Protein AF-0000000087767136 (afdb_homodimer)

Radius of gyration: 17.85 Å; Cα contacts (8 Å, |Δi|>4): 281; chains: 2; bounding box: 36×53×42 Å

Secondary structure (DSSP, 8-state):
---HHHHHHHHHHHHHHHHHHTT---PPPGGGS-HHHHHHHHHHHHHHHH-TT--HHHHHHHHHHHHHHTT-EE-SS-BTTTTEETT-S-GGGS-HHHHHHHHHHHHHHHHT-/---HHHHHHHHHHHHHHHHHHTT---PPPGGGS-HHHHHHHHHHHHHHHH-TT--HHHHHHHHHHHHHHTT-EE-SS-BTTTTEETT-S-GGGS-HHHHHHHHHHHHHHHHT-

InterPro domains:
  IPR003032 Ryanodine receptor Ryr [PF02026] (53-100)

pLDDT: mean 97.36, std 2.07, range [81.12, 98.88]

Solvent-accessible surface area (backbone atoms only — not comparable to full-atom values): 12571 Å² total; per-residue (Å²): 131,72,50,66,65,54,50,25,42,34,44,47,42,35,48,33,52,55,34,39,76,73,70,42,76,81,60,57,57,62,94,68,40,55,67,68,57,52,49,51,40,36,50,50,44,52,51,36,71,74,40,72,80,63,45,41,58,58,51,47,50,52,50,41,51,51,40,42,75,74,61,35,38,64,30,93,51,73,33,82,89,78,27,24,26,58,72,56,58,58,66,89,72,47,56,68,76,56,49,48,51,41,40,42,43,51,45,43,50,56,55,63,103,132,73,51,66,66,56,50,23,40,34,45,46,44,35,48,34,51,55,35,38,76,73,70,42,76,81,60,58,58,64,94,68,40,53,65,69,58,52,50,52,39,35,50,49,46,53,51,36,71,75,40,72,80,62,46,39,58,55,52,47,50,50,51,40,51,51,39,41,74,74,60,36,40,65,30,96,51,73,34,83,88,78,27,25,27,60,73,55,59,58,67,90,74,47,56,69,77,57,50,48,49,42,41,42,42,50,45,44,51,55,55,63,103

Foldseek 3Di:
DDDLLRLLQVLLVVVCVLCVVVPDNPRDHPVPGDPVSSVLSSVLLVVCVVPLPDALQNSLVVSLVVLVVVPADDDPDDDPVNRHHPSSDHPVPDDVSVSVSSRVSSVSSSVVD/DDDLLRLLQVLLVVVCVLCVVVPDNPRDHPVPGDPVSSVLSSVLLVVCVVPLPDALQNSLVVSLVVLVVVPADDDPDDDPVNRHHPSNDHPVPDDVSVSVSSRVSSVSSSVVD

Structure (mmCIF, N/CA/C/O backbone):
data_AF-0000000087767136-model_v1
#
loop_
_entity.id
_entity.type
_entity.pdbx_description
1 polymer 'Ryanodine receptor Ryr domain-containing protein'
#
loop_
_atom_site.group_PDB
_atom_site.id
_atom_site.type_symbol
_atom_site.label_atom_id
_atom_site.label_alt_id
_atom_site.label_comp_id
_atom_site.label_asym_id
_atom_site.label_entity_id
_atom_site.label_seq_id
_atom_site.pdbx_PDB_ins_code
_atom_site.Cartn_x
_atom_site.Cartn_y
_atom_site.Cartn_z
_atom_site.occupancy
_atom_site.B_iso_or_equiv
_atom_site.auth_seq_id
_atom_site.auth_comp_id
_atom_site.auth_asym_id
_atom_site.auth_atom_id
_atom_site.pdbx_PDB_model_num
ATOM 1 N N . MET A 1 1 ? 20.109 1.466 2.537 1 81.12 1 MET A N 1
ATOM 2 C CA . MET A 1 1 ? 18.891 1.615 3.346 1 81.12 1 MET A CA 1
ATOM 3 C C . MET A 1 1 ? 18.25 2.975 3.107 1 81.12 1 MET A C 1
ATOM 5 O O . MET A 1 1 ? 18.938 3.984 2.979 1 81.12 1 MET A O 1
ATOM 9 N N . LEU A 1 2 ? 16.938 3.021 2.912 1 94.94 2 LEU A N 1
ATOM 10 C CA . LEU A 1 2 ? 16.25 4.285 2.672 1 94.94 2 LEU A CA 1
ATOM 11 C C . LEU A 1 2 ? 16.219 5.133 3.941 1 94.94 2 LEU A C 1
ATOM 13 O O . LEU A 1 2 ? 16.188 4.594 5.051 1 94.94 2 LEU A O 1
ATOM 17 N N . THR A 1 3 ? 16.312 6.426 3.775 1 96.81 3 THR A N 1
ATOM 18 C CA . THR A 1 3 ? 16.156 7.328 4.91 1 96.81 3 THR A CA 1
ATOM 19 C C . THR A 1 3 ? 14.695 7.336 5.387 1 96.81 3 THR A C 1
ATOM 21 O O . THR A 1 3 ? 13.805 6.871 4.676 1 96.81 3 THR A O 1
ATOM 24 N N . VAL A 1 4 ? 14.508 7.852 6.59 1 98.31 4 VAL A N 1
ATOM 25 C CA . VAL A 1 4 ? 13.164 8 7.141 1 98.31 4 VAL A CA 1
ATOM 26 C C . VAL A 1 4 ? 12.305 8.82 6.184 1 98.31 4 VAL A C 1
ATOM 28 O O . VAL A 1 4 ? 11.141 8.484 5.945 1 98.31 4 VAL A O 1
ATOM 31 N N . GLU A 1 5 ? 12.859 9.867 5.641 1 98.12 5 GLU A N 1
ATOM 32 C CA . GLU A 1 5 ? 12.125 10.742 4.73 1 98.12 5 GLU A CA 1
ATOM 33 C C . GLU A 1 5 ? 11.75 10.008 3.443 1 98.12 5 GLU A C 1
ATOM 35 O O . GLU A 1 5 ? 10.672 10.227 2.891 1 98.12 5 GLU A O 1
ATOM 40 N N . GLN A 1 6 ? 12.648 9.227 2.924 1 98.06 6 GLN A N 1
ATOM 41 C CA . GLN A 1 6 ? 12.367 8.461 1.714 1 98.06 6 GLN A CA 1
ATOM 42 C C . GLN A 1 6 ? 11.258 7.441 1.956 1 98.06 6 GLN A C 1
ATOM 44 O O . GLN A 1 6 ? 10.391 7.242 1.101 1 98.06 6 GLN A O 1
ATOM 49 N N . ILE A 1 7 ? 11.281 6.781 3.104 1 98.69 7 ILE A N 1
ATOM 50 C CA . ILE A 1 7 ? 10.242 5.824 3.463 1 98.69 7 ILE A CA 1
ATOM 51 C C . ILE A 1 7 ? 8.906 6.547 3.621 1 98.69 7 ILE A C 1
ATOM 53 O O . ILE A 1 7 ? 7.871 6.066 3.154 1 98.69 7 ILE A O 1
ATOM 57 N N . ALA A 1 8 ? 8.969 7.734 4.246 1 98.81 8 ALA A N 1
ATOM 58 C CA . ALA A 1 8 ? 7.766 8.547 4.41 1 98.81 8 ALA A CA 1
ATOM 59 C C . ALA A 1 8 ? 7.156 8.906 3.059 1 98.81 8 ALA A C 1
ATOM 61 O O . ALA A 1 8 ? 5.938 8.891 2.895 1 98.81 8 ALA A O 1
ATOM 62 N N . ALA A 1 9 ? 8.023 9.227 2.117 1 98.62 9 ALA A N 1
ATOM 63 C CA . ALA A 1 9 ? 7.551 9.562 0.775 1 98.62 9 ALA A CA 1
ATOM 64 C C . ALA A 1 9 ? 6.848 8.383 0.125 1 98.62 9 ALA A C 1
ATOM 66 O O . ALA A 1 9 ? 5.816 8.547 -0.534 1 98.62 9 ALA A O 1
ATOM 67 N N . VAL A 1 10 ? 7.363 7.188 0.288 1 98.62 10 VAL A N 1
ATOM 68 C CA . VAL A 1 10 ? 6.754 5.98 -0.261 1 98.62 10 VAL A CA 1
ATOM 69 C C . VAL A 1 10 ? 5.375 5.77 0.361 1 98.62 10 VAL A C 1
ATOM 71 O O . VAL A 1 10 ? 4.398 5.52 -0.349 1 98.62 10 VAL A O 1
ATOM 74 N N . CYS A 1 11 ? 5.293 5.867 1.677 1 98.81 11 CYS A N 1
ATOM 75 C CA . CYS A 1 11 ? 4.031 5.695 2.385 1 98.81 11 CYS A CA 1
ATOM 76 C C . CYS A 1 11 ? 3.01 6.734 1.939 1 98.81 11 CYS A C 1
ATOM 78 O O . CYS A 1 11 ? 1.838 6.41 1.733 1 98.81 11 CYS A O 1
ATOM 80 N N . HIS A 1 12 ? 3.467 7.969 1.808 1 98.81 12 HIS A N 1
ATOM 81 C CA . HIS A 1 12 ? 2.586 9.047 1.383 1 98.81 12 HIS A CA 1
ATOM 82 C C . HIS A 1 12 ? 2.031 8.789 -0.014 1 98.81 12 HIS A C 1
ATOM 84 O O . HIS A 1 12 ? 0.833 8.961 -0.252 1 98.81 12 HIS A O 1
ATOM 90 N N . GLU A 1 13 ? 2.867 8.406 -0.904 1 98.69 13 GLU A N 1
ATOM 91 C CA . GLU A 1 13 ? 2.422 8.164 -2.273 1 98.69 13 GLU A CA 1
ATOM 92 C C . GLU A 1 13 ? 1.462 6.977 -2.338 1 98.69 13 GLU A C 1
ATOM 94 O O . GLU A 1 13 ? 0.493 6.996 -3.102 1 98.69 13 GLU A O 1
ATOM 99 N N . MET A 1 14 ? 1.819 5.922 -1.626 1 98.62 14 MET A N 1
ATOM 100 C CA . MET A 1 14 ? 0.877 4.812 -1.536 1 98.62 14 MET A CA 1
ATOM 101 C C . MET A 1 14 ? -0.5 5.297 -1.101 1 98.62 14 MET A C 1
ATOM 103 O O . MET A 1 14 ? -1.511 4.941 -1.709 1 98.62 14 MET A O 1
ATOM 107 N N . ASN A 1 15 ? -0.524 6.113 -0.01 1 98.38 15 ASN A N 1
ATOM 108 C CA . ASN A 1 15 ? -1.778 6.68 0.476 1 98.38 15 ASN A CA 1
ATOM 109 C C . ASN A 1 15 ? -2.463 7.523 -0.595 1 98.38 15 ASN A C 1
ATOM 111 O O . ASN A 1 15 ? -3.678 7.434 -0.779 1 98.38 15 ASN A O 1
ATOM 115 N N . ARG A 1 16 ? -1.747 8.352 -1.239 1 98 16 ARG A N 1
ATOM 116 C CA . ARG A 1 16 ? -2.279 9.219 -2.283 1 98 16 ARG A CA 1
ATOM 117 C C . ARG A 1 16 ? -2.939 8.406 -3.391 1 98 16 ARG A C 1
ATOM 119 O O . ARG A 1 16 ? -4.047 8.719 -3.826 1 98 16 ARG A O 1
ATOM 126 N N . HIS A 1 17 ? -2.32 7.371 -3.838 1 98.06 17 HIS A N 1
ATOM 127 C CA . HIS A 1 17 ? -2.842 6.555 -4.926 1 98.06 17 HIS A CA 1
ATOM 128 C C . HIS A 1 17 ? -4.051 5.742 -4.477 1 98.06 17 HIS A C 1
ATOM 130 O O . HIS A 1 17 ? -4.988 5.535 -5.25 1 98.06 17 HIS A O 1
ATOM 136 N N . TYR A 1 18 ? -3.982 5.25 -3.244 1 98.25 18 TYR A N 1
ATOM 137 C CA . TYR A 1 18 ? -5.141 4.582 -2.67 1 98.25 18 TYR A CA 1
ATOM 138 C C . TYR A 1 18 ? -6.363 5.492 -2.691 1 98.25 18 TYR A C 1
ATOM 140 O O . TYR A 1 18 ? -7.438 5.09 -3.152 1 98.25 18 TYR A O 1
ATOM 148 N N . CYS A 1 19 ? -6.152 6.746 -2.273 1 96.94 19 CYS A N 1
ATOM 149 C CA . CYS A 1 19 ? -7.242 7.711 -2.221 1 96.94 19 CYS A CA 1
ATOM 150 C C . CYS A 1 19 ? -7.695 8.102 -3.623 1 96.94 19 CYS A C 1
ATOM 152 O O . CYS A 1 19 ? -8.891 8.25 -3.873 1 96.94 19 CYS A O 1
ATOM 154 N N . LEU A 1 20 ? -6.734 8.266 -4.488 1 95.88 20 LEU A N 1
ATOM 155 C CA . LEU A 1 20 ? -7.062 8.609 -5.867 1 95.88 20 LEU A CA 1
ATOM 156 C C . LEU A 1 20 ? -7.996 7.562 -6.477 1 95.88 20 LEU A C 1
ATOM 158 O O . LEU A 1 20 ? -8.984 7.91 -7.121 1 95.88 20 LEU A O 1
ATOM 162 N N . LEU A 1 21 ? -7.672 6.262 -6.242 1 94.75 21 LEU A N 1
ATOM 163 C CA . LEU A 1 21 ? -8.492 5.184 -6.789 1 94.75 21 LEU A CA 1
ATOM 164 C C . LEU A 1 21 ? -9.898 5.223 -6.203 1 94.75 21 LEU A C 1
ATOM 166 O O . LEU A 1 21 ? -10.867 4.867 -6.879 1 94.75 21 LEU A O 1
ATOM 170 N N . LEU A 1 22 ? -10.016 5.695 -4.992 1 94.25 22 LEU A N 1
ATOM 171 C CA . LEU A 1 22 ? -11.312 5.758 -4.332 1 94.25 22 LEU A CA 1
ATOM 172 C C . LEU A 1 22 ? -12.031 7.062 -4.656 1 94.25 22 LEU A C 1
ATOM 174 O O . LEU A 1 22 ? -13.086 7.355 -4.09 1 94.25 22 LEU A O 1
ATOM 178 N N . GLY A 1 23 ? -11.453 7.895 -5.508 1 94.19 23 GLY A N 1
ATOM 179 C CA . GLY A 1 23 ? -12.125 9.078 -6.008 1 94.19 23 GLY A CA 1
ATOM 180 C C . GLY A 1 23 ? -11.711 10.352 -5.297 1 94.19 23 GLY A C 1
ATOM 181 O O . GLY A 1 23 ? -12.281 11.422 -5.527 1 94.19 23 GLY A O 1
ATOM 182 N N . ASP A 1 24 ? -10.797 10.312 -4.363 1 94.88 24 ASP A N 1
ATOM 183 C CA . ASP A 1 24 ? -10.258 11.469 -3.654 1 94.88 24 ASP A CA 1
ATOM 184 C C . ASP A 1 24 ? -8.945 11.93 -4.285 1 94.88 24 ASP A C 1
ATOM 186 O O . ASP A 1 24 ? -7.887 11.344 -4.043 1 94.88 24 ASP A O 1
ATOM 190 N N . ASP A 1 25 ? -8.977 12.977 -4.992 1 95.5 25 ASP A N 1
ATOM 191 C CA . ASP A 1 25 ? -7.789 13.453 -5.688 1 95.5 25 ASP A CA 1
ATOM 192 C C . ASP A 1 25 ? -7.191 14.672 -4.992 1 95.5 25 ASP A C 1
ATOM 194 O O . ASP A 1 25 ? -6.484 15.469 -5.617 1 95.5 25 ASP A O 1
ATOM 198 N N . SER A 1 26 ? -7.535 14.867 -3.729 1 93.88 26 SER A N 1
ATOM 199 C CA . SER A 1 26 ? -7.145 16.078 -3.008 1 93.88 26 SER A CA 1
ATOM 200 C C . SER A 1 26 ? -5.738 15.938 -2.428 1 93.88 26 SER A C 1
ATOM 202 O O . SER A 1 26 ? -5.137 16.938 -2.016 1 93.88 26 SER A O 1
ATOM 204 N N . ILE A 1 27 ? -5.246 14.711 -2.32 1 95.69 27 ILE A N 1
ATOM 205 C CA . ILE A 1 27 ? -3.926 14.492 -1.736 1 95.69 27 ILE A CA 1
ATOM 206 C C . ILE A 1 27 ? -2.848 14.789 -2.775 1 95.69 27 ILE A C 1
ATOM 208 O O . ILE A 1 27 ? -2.764 14.109 -3.803 1 95.69 27 ILE A O 1
ATOM 212 N N . LYS A 1 28 ? -2.006 15.727 -2.488 1 97.5 28 LYS A N 1
ATOM 213 C CA . LYS A 1 28 ? -0.947 16.125 -3.408 1 97.5 28 LYS A CA 1
ATOM 214 C C . LYS A 1 28 ? 0.248 15.188 -3.318 1 97.5 28 LYS A C 1
ATOM 216 O O . LYS A 1 28 ? 0.448 14.531 -2.297 1 97.5 28 LYS A O 1
ATOM 221 N N . PRO A 1 29 ? 1.049 15.117 -4.359 1 98.25 29 PRO A N 1
ATOM 222 C CA . PRO A 1 29 ? 2.291 14.352 -4.266 1 98.25 29 PRO A CA 1
ATOM 223 C C . PRO A 1 29 ? 3.188 14.82 -3.121 1 98.25 29 PRO A C 1
ATOM 225 O O . PRO A 1 29 ? 3.084 15.961 -2.678 1 98.25 29 PRO A O 1
ATOM 228 N N . TRP A 1 30 ? 4.043 13.977 -2.643 1 98.38 30 TRP A N 1
ATOM 229 C CA . TRP A 1 30 ? 4.906 14.203 -1.488 1 98.38 30 TRP A CA 1
ATOM 230 C C . TRP A 1 30 ? 5.648 15.531 -1.616 1 98.38 30 TRP A C 1
ATOM 232 O O . TRP A 1 30 ? 5.691 16.312 -0.667 1 98.38 30 TRP A O 1
ATOM 242 N N . LYS A 1 31 ? 6.141 15.789 -2.785 1 97.75 31 LYS A N 1
ATOM 243 C CA . LYS A 1 31 ? 6.957 16.969 -3.018 1 97.75 31 LYS A CA 1
ATOM 244 C C . LYS A 1 31 ? 6.137 18.25 -2.852 1 97.75 31 LYS A C 1
ATOM 246 O O . LYS A 1 31 ? 6.695 19.328 -2.625 1 97.75 31 LYS A O 1
ATOM 251 N N . GLU A 1 32 ? 4.832 18.141 -2.945 1 98.25 32 GLU A N 1
ATOM 252 C CA . GLU A 1 32 ? 3.938 19.297 -2.867 1 98.25 32 GLU A CA 1
ATOM 253 C C . GLU A 1 32 ? 3.062 19.219 -1.619 1 98.25 32 GLU A C 1
ATOM 255 O O . GLU A 1 32 ? 2.18 20.062 -1.43 1 98.25 32 GLU A O 1
ATOM 260 N N . ALA A 1 33 ? 3.23 18.203 -0.842 1 97.44 33 ALA A N 1
ATOM 261 C CA . ALA A 1 33 ? 2.41 18.031 0.354 1 97.44 33 ALA A CA 1
ATOM 262 C C . ALA A 1 33 ? 2.689 19.125 1.38 1 97.44 33 ALA A C 1
ATOM 264 O O . ALA A 1 33 ? 3.807 19.641 1.46 1 97.44 33 ALA A O 1
ATOM 265 N N . GLU A 1 34 ? 1.704 19.438 2.131 1 95.62 34 GLU A N 1
ATOM 266 C CA . GLU A 1 34 ? 1.878 20.406 3.211 1 95.62 34 GLU A CA 1
ATOM 267 C C . GLU A 1 34 ? 2.924 19.922 4.215 1 95.62 34 GLU A C 1
ATOM 269 O O . GLU A 1 34 ? 3.01 18.734 4.508 1 95.62 34 GLU A O 1
ATOM 274 N N . GLU A 1 35 ? 3.648 20.828 4.75 1 96.25 35 GLU A N 1
ATOM 275 C CA . GLU A 1 35 ? 4.715 20.516 5.699 1 96.25 35 GLU A CA 1
ATOM 276 C C . GLU A 1 35 ? 4.188 19.688 6.871 1 96.25 35 GLU A C 1
ATOM 278 O O . GLU A 1 35 ? 4.832 18.734 7.297 1 96.25 35 GLU A O 1
ATOM 283 N N . GLN A 1 36 ? 3.08 20.062 7.379 1 94.75 36 GLN A N 1
ATOM 284 C CA . GLN A 1 36 ? 2.512 19.359 8.523 1 94.75 36 GLN A CA 1
ATOM 285 C C . GLN A 1 36 ? 2.186 17.906 8.164 1 94.75 36 GLN A C 1
ATOM 287 O O . GLN A 1 36 ? 2.312 17.016 9 1 94.75 36 GLN A O 1
ATOM 292 N N . GLN A 1 37 ? 1.696 17.75 7.004 1 95.31 37 GLN A N 1
ATOM 293 C CA . GLN A 1 37 ? 1.415 16.406 6.535 1 95.31 37 GLN A CA 1
ATOM 294 C C . GLN A 1 37 ? 2.697 15.586 6.406 1 95.31 37 GLN A C 1
ATOM 296 O O . GLN A 1 37 ? 2.736 14.414 6.793 1 95.31 37 GLN A O 1
ATOM 301 N N . ARG A 1 38 ? 3.734 16.172 5.871 1 98 38 ARG A N 1
ATOM 302 C CA . ARG A 1 38 ? 5.027 15.508 5.738 1 98 38 ARG A CA 1
ATOM 303 C C . ARG A 1 38 ? 5.598 15.148 7.105 1 98 38 ARG A C 1
ATOM 305 O O . ARG A 1 38 ? 6.078 14.031 7.309 1 98 38 ARG A O 1
ATOM 312 N N . GLN A 1 39 ? 5.527 16.047 7.973 1 97.69 39 GLN A N 1
ATOM 313 C CA . GLN A 1 39 ? 6.039 15.812 9.32 1 97.69 39 GLN A CA 1
ATOM 314 C C . GLN A 1 39 ? 5.258 14.695 10.008 1 97.69 39 GLN A C 1
ATOM 316 O O . GLN A 1 39 ? 5.844 13.867 10.703 1 97.69 39 GLN A O 1
ATOM 321 N N . SER A 1 40 ? 3.959 14.688 9.859 1 97.25 40 SER A N 1
ATOM 322 C CA . SER A 1 40 ? 3.121 13.641 10.422 1 97.25 40 SER A CA 1
ATOM 323 C C . SER A 1 40 ? 3.523 12.266 9.891 1 97.25 40 SER A C 1
ATOM 325 O O . SER A 1 40 ? 3.605 11.297 10.648 1 97.25 40 SER A O 1
ATOM 327 N N . CYS A 1 41 ? 3.74 12.219 8.617 1 98.38 41 CYS A N 1
ATOM 328 C CA . CYS A 1 41 ? 4.164 10.969 7.984 1 98.38 41 CYS A CA 1
ATOM 329 C C . CYS A 1 41 ? 5.52 10.523 8.516 1 98.38 41 CYS A C 1
ATOM 331 O O . CYS A 1 41 ? 5.707 9.344 8.836 1 98.38 41 CYS A O 1
ATOM 333 N N . ILE A 1 42 ? 6.434 11.422 8.633 1 98.81 42 ILE A N 1
ATOM 334 C CA . ILE A 1 42 ? 7.773 11.141 9.133 1 98.81 42 ILE A CA 1
ATOM 335 C C . ILE A 1 42 ? 7.691 10.609 10.562 1 98.81 42 ILE A C 1
ATOM 337 O O . ILE A 1 42 ? 8.344 9.617 10.898 1 98.81 42 ILE A O 1
ATOM 341 N N . LEU A 1 43 ? 6.891 11.227 11.336 1 98.5 43 LEU A N 1
ATOM 342 C CA . LEU A 1 43 ? 6.707 10.781 12.711 1 98.5 43 LEU A CA 1
ATOM 343 C C . LEU A 1 43 ? 6.133 9.367 12.75 1 98.5 43 LEU A C 1
ATOM 345 O O . LEU A 1 43 ? 6.531 8.555 13.586 1 98.5 43 LEU A O 1
ATOM 349 N N . GLY A 1 44 ? 5.18 9.117 11.914 1 98.62 44 GLY A N 1
ATOM 350 C CA . GLY A 1 44 ? 4.645 7.77 11.82 1 98.62 44 GLY A CA 1
ATOM 351 C C . GLY A 1 44 ? 5.695 6.73 11.484 1 98.62 44 GLY A C 1
ATOM 352 O O . GLY A 1 44 ? 5.727 5.656 12.086 1 98.62 44 GLY A O 1
ATOM 353 N N . VAL A 1 45 ? 6.52 7.02 10.531 1 98.88 45 VAL A N 1
ATOM 354 C CA . VAL A 1 45 ? 7.582 6.109 10.117 1 98.88 45 VAL A CA 1
ATOM 355 C C . VAL A 1 45 ? 8.531 5.852 11.297 1 98.88 45 VAL A C 1
ATOM 357 O O . VAL A 1 45 ? 8.859 4.703 11.594 1 98.88 45 VAL A O 1
ATOM 360 N N . LYS A 1 46 ? 8.914 6.914 11.961 1 98.81 46 LYS A N 1
ATOM 361 C CA . LYS A 1 46 ? 9.797 6.773 13.117 1 98.81 46 LYS A CA 1
ATOM 362 C C . LYS A 1 46 ? 9.156 5.906 14.195 1 98.81 46 LYS A C 1
ATOM 364 O O . LYS A 1 46 ? 9.836 5.109 14.844 1 98.81 46 LYS A O 1
ATOM 369 N N . SER A 1 47 ? 7.914 6.109 14.398 1 98.69 47 SER A N 1
ATOM 370 C CA . SER A 1 47 ? 7.184 5.344 15.406 1 98.69 47 SER A CA 1
ATOM 371 C C . SER A 1 47 ? 7.223 3.85 15.094 1 98.69 47 SER A C 1
ATOM 373 O O . SER A 1 47 ? 7.496 3.037 15.977 1 98.69 47 SER A O 1
ATOM 375 N N . VAL A 1 48 ? 6.926 3.457 13.867 1 98.81 48 VAL A N 1
ATOM 376 C CA . VAL A 1 48 ? 6.949 2.055 13.469 1 98.81 48 VAL A CA 1
ATOM 377 C C . VAL A 1 48 ? 8.367 1.508 13.578 1 98.81 48 VAL A C 1
ATOM 379 O O . VAL A 1 48 ? 8.57 0.387 14.055 1 98.81 48 VAL A O 1
ATOM 382 N N . MET A 1 49 ? 9.344 2.242 13.156 1 98.5 49 MET A N 1
ATOM 383 C CA . MET A 1 49 ? 10.734 1.798 13.203 1 98.5 49 MET A CA 1
ATOM 384 C C . MET A 1 49 ? 11.172 1.537 14.641 1 98.5 49 MET A C 1
ATOM 386 O O . MET A 1 49 ? 11.984 0.642 14.898 1 98.5 49 MET A O 1
ATOM 390 N N . ALA A 1 50 ? 10.664 2.336 15.531 1 98.44 50 ALA A N 1
ATOM 391 C CA . ALA A 1 50 ? 11 2.164 16.938 1 98.44 50 ALA A CA 1
ATOM 392 C C . ALA A 1 50 ? 10.3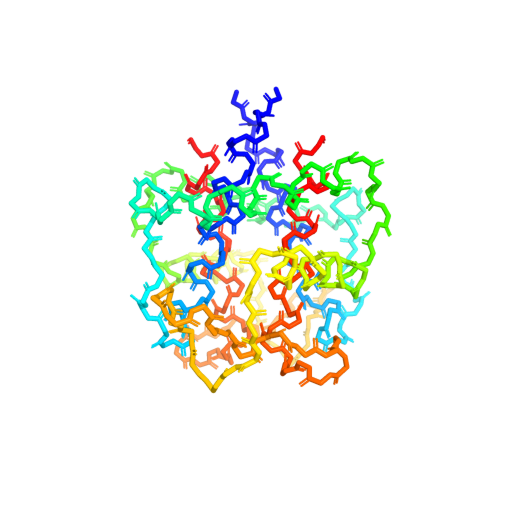59 0.898 17.516 1 98.44 50 ALA A C 1
ATOM 394 O O . ALA A 1 50 ? 10.906 0.281 18.422 1 98.44 50 ALA A O 1
ATOM 395 N N . ASP A 1 51 ? 9.219 0.494 17.016 1 98.5 51 ASP A N 1
ATOM 396 C CA . ASP A 1 51 ? 8.492 -0.716 17.391 1 98.5 51 ASP A CA 1
ATOM 397 C C . ASP A 1 51 ? 7.758 -1.319 16.203 1 98.5 51 ASP A C 1
ATOM 399 O O . ASP A 1 51 ? 6.562 -1.081 16.016 1 98.5 51 ASP A O 1
ATOM 403 N N . PRO A 1 52 ? 8.344 -2.24 15.539 1 98.06 52 PRO A N 1
ATOM 404 C CA . PRO A 1 52 ? 7.797 -2.781 14.289 1 98.06 52 PRO A CA 1
ATOM 405 C C . PRO A 1 52 ? 6.582 -3.678 14.523 1 98.06 52 PRO A C 1
ATOM 407 O O . PRO A 1 52 ? 5.898 -4.055 13.57 1 98.06 52 PRO A O 1
ATOM 410 N N . ASP A 1 53 ? 6.285 -3.988 15.742 1 97.62 53 ASP A N 1
ATOM 411 C CA . ASP A 1 53 ? 5.156 -4.863 16.047 1 97.62 53 ASP A CA 1
ATOM 412 C C . ASP A 1 53 ? 3.887 -4.055 16.297 1 97.62 53 ASP A C 1
ATOM 414 O O . ASP A 1 53 ? 2.832 -4.621 16.594 1 97.62 53 ASP A O 1
ATOM 418 N N . LYS A 1 54 ? 3.912 -2.748 16.188 1 98.06 54 LYS A N 1
ATOM 419 C CA . LYS A 1 54 ? 2.729 -1.917 16.391 1 98.06 54 LYS A CA 1
ATOM 420 C C . LYS A 1 54 ? 1.613 -2.309 15.422 1 98.06 54 LYS A C 1
ATOM 422 O O . LYS A 1 54 ? 1.863 -2.543 14.242 1 98.06 54 LYS A O 1
ATOM 427 N N . THR A 1 55 ? 0.454 -2.389 15.953 1 97.75 55 THR A N 1
ATOM 428 C CA . THR A 1 55 ? -0.729 -2.668 15.141 1 97.75 55 THR A CA 1
ATOM 429 C C . THR A 1 55 ? -1.245 -1.394 14.477 1 97.75 55 THR A C 1
ATOM 431 O O . THR A 1 55 ? -0.879 -0.287 14.883 1 97.75 55 THR A O 1
ATOM 434 N N . ALA A 1 56 ? -2.07 -1.561 13.531 1 97.88 56 ALA A N 1
ATOM 435 C CA . ALA A 1 56 ? -2.738 -0.428 12.891 1 97.88 56 ALA A CA 1
ATOM 436 C C . ALA A 1 56 ? -3.5 0.406 13.922 1 97.88 56 ALA A C 1
ATOM 438 O O . ALA A 1 56 ? -3.516 1.636 13.844 1 97.88 56 ALA A O 1
ATOM 439 N N . GLU A 1 57 ? -4.129 -0.288 14.828 1 98.31 57 GLU A N 1
ATOM 440 C CA . GLU A 1 57 ? -4.871 0.387 15.891 1 98.31 57 GLU A CA 1
ATOM 441 C C . GLU A 1 57 ? -3.953 1.258 16.734 1 98.31 57 GLU A C 1
ATOM 443 O O . GLU A 1 57 ? -4.289 2.4 17.062 1 98.31 57 GLU A O 1
ATOM 448 N N . GLN A 1 58 ? -2.818 0.752 17.109 1 98.56 58 GLN A N 1
ATOM 449 C CA . GLN A 1 58 ? -1.85 1.5 17.906 1 98.56 58 GLN A CA 1
ATOM 450 C C . GLN A 1 58 ? -1.293 2.686 17.125 1 98.56 5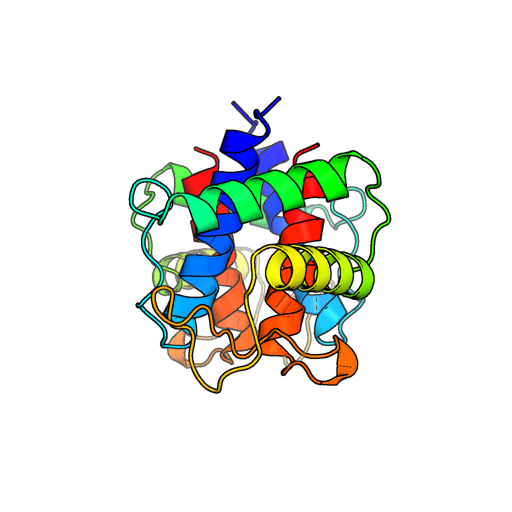8 GLN A C 1
ATOM 452 O O . GLN A 1 58 ? -1.126 3.775 17.672 1 98.56 58 GLN A O 1
ATOM 457 N N . LEU A 1 59 ? -1.024 2.48 15.844 1 98.56 59 LEU A N 1
ATOM 458 C CA . LEU A 1 59 ? -0.542 3.555 14.984 1 98.56 59 LEU A CA 1
ATOM 459 C C . LEU A 1 59 ? -1.574 4.672 14.883 1 98.56 59 LEU A C 1
ATOM 461 O O . LEU A 1 59 ? -1.23 5.852 14.977 1 98.56 59 LEU A O 1
ATOM 465 N N . HIS A 1 60 ? -2.848 4.27 14.68 1 98.69 60 HIS A N 1
ATOM 466 C CA . HIS A 1 60 ? -3.912 5.266 14.602 1 98.69 60 HIS A CA 1
ATOM 467 C C . HIS A 1 60 ? -4.02 6.062 15.898 1 98.69 60 HIS A C 1
ATOM 469 O O . HIS A 1 60 ? -4.191 7.285 15.867 1 98.69 60 HIS A O 1
ATOM 475 N N . HIS A 1 61 ? -3.934 5.363 16.953 1 98.44 61 HIS A N 1
ATOM 476 C CA . HIS A 1 61 ? -4.027 6.02 18.25 1 98.44 61 HIS A CA 1
ATOM 477 C C . HIS A 1 61 ? -2.916 7.047 18.438 1 98.44 61 HIS A C 1
ATOM 479 O O . HIS A 1 61 ? -3.162 8.156 18.922 1 98.44 61 HIS A O 1
ATOM 485 N N . GLU A 1 62 ? -1.731 6.703 18.125 1 98.38 62 GLU A N 1
ATOM 486 C CA . GLU A 1 62 ? -0.603 7.621 18.234 1 98.38 62 GLU A CA 1
ATOM 487 C C . GLU A 1 62 ? -0.777 8.828 17.312 1 98.38 62 GLU A C 1
ATOM 489 O O . GLU A 1 62 ? -0.507 9.961 17.703 1 98.38 62 GLU A O 1
ATOM 494 N N . TRP A 1 63 ? -1.173 8.523 16.094 1 98.5 63 TRP A N 1
ATOM 495 C CA . TRP A 1 63 ? -1.419 9.594 15.141 1 98.5 63 TRP A CA 1
ATOM 496 C C . TRP A 1 63 ? -2.49 10.547 15.648 1 98.5 63 TRP A C 1
ATOM 498 O O . TRP A 1 63 ? -2.316 11.766 15.609 1 98.5 63 TRP A O 1
ATOM 508 N N . LYS A 1 64 ? -3.609 9.961 16.125 1 98.5 64 LYS A N 1
ATOM 509 C CA . LYS A 1 64 ? -4.711 10.75 16.672 1 98.5 64 LYS A CA 1
ATOM 510 C C . LYS A 1 64 ? -4.25 11.617 17.828 1 98.5 64 LYS A C 1
ATOM 512 O O . LYS A 1 64 ? -4.574 12.805 17.906 1 98.5 64 LYS A O 1
ATOM 517 N N . SER A 1 65 ? -3.535 11.023 18.719 1 98.12 65 SER A N 1
ATOM 518 C CA . SER A 1 65 ? -3.008 11.75 19.859 1 98.12 65 SER A CA 1
ATOM 519 C C . SER A 1 65 ? -2.111 12.906 19.422 1 98.12 65 SER A C 1
ATOM 521 O O . SER A 1 65 ? -2.201 14.008 19.953 1 98.12 65 SER A O 1
ATOM 523 N N . HIS A 1 66 ? -1.273 12.633 18.516 1 97.62 66 HIS A N 1
ATOM 524 C CA . HIS A 1 66 ? -0.396 13.672 17.969 1 97.62 66 HIS A CA 1
ATOM 525 C C . HIS A 1 66 ? -1.2 14.805 17.344 1 97.62 66 HIS A C 1
ATOM 527 O O . HIS A 1 66 ? -0.917 15.977 17.578 1 97.62 66 HIS A O 1
ATOM 533 N N . LYS A 1 67 ? -2.184 14.469 16.562 1 97.94 67 LYS A N 1
ATOM 534 C CA . LYS A 1 67 ? -3.029 15.461 15.906 1 97.94 67 LYS A CA 1
ATOM 535 C C . LYS A 1 67 ? -3.74 16.344 16.938 1 97.94 67 LYS A C 1
ATOM 537 O O . LYS A 1 67 ? -3.795 17.562 16.797 1 97.94 67 LYS A O 1
ATOM 542 N N . ILE A 1 68 ? -4.254 15.672 17.922 1 98.25 68 ILE A N 1
ATOM 543 C CA . ILE A 1 68 ? -4.953 16.391 18.969 1 98.25 68 ILE A CA 1
ATOM 544 C C . ILE A 1 68 ? -3.986 17.344 19.672 1 98.25 68 ILE A C 1
ATOM 546 O O . ILE A 1 68 ? -4.328 18.5 19.938 1 98.25 68 ILE A O 1
ATOM 550 N N . SER A 1 69 ? -2.824 16.906 19.938 1 97.62 69 SER A N 1
ATOM 551 C CA . SER A 1 69 ? -1.826 17.734 20.609 1 97.62 69 SER A CA 1
ATOM 552 C C . SER A 1 69 ? -1.475 18.953 19.766 1 97.62 69 SER A C 1
ATOM 554 O O . SER A 1 69 ? -1.039 19.984 20.312 1 97.62 69 SER A O 1
ATOM 556 N N . GLU A 1 70 ? -1.676 18.891 18.516 1 96.75 70 GLU A N 1
ATOM 557 C CA . GLU A 1 70 ? -1.394 20 17.594 1 96.75 70 GLU A CA 1
ATOM 558 C C . GLU A 1 70 ? -2.627 20.859 17.391 1 96.75 70 GLU A C 1
ATOM 560 O O . GLU A 1 70 ? -2.617 21.781 16.547 1 96.75 70 GLU A O 1
ATOM 565 N N . GLY A 1 71 ? -3.732 20.438 18.062 1 97.75 71 GLY A N 1
ATOM 566 C CA . GLY A 1 71 ? -4.918 21.281 18.031 1 97.75 71 GLY A CA 1
ATOM 567 C C . GLY A 1 71 ? -5.969 20.812 17.047 1 97.75 71 GLY A C 1
ATOM 568 O O . GLY A 1 71 ? -6.988 21.469 16.844 1 97.75 71 GLY A O 1
ATOM 569 N N . TRP A 1 72 ? -5.762 19.688 16.375 1 98.12 72 TRP A N 1
ATOM 570 C CA . TRP A 1 72 ? -6.75 19.141 15.453 1 98.12 72 TRP A CA 1
ATOM 571 C C . TRP A 1 72 ? -7.93 18.547 16.203 1 98.12 72 TRP A C 1
ATOM 573 O O . TRP A 1 72 ? -7.773 18.062 17.328 1 98.12 72 TRP A O 1
ATOM 583 N N . LYS A 1 73 ? -9.031 18.625 15.602 1 98.44 73 LYS A N 1
ATOM 584 C CA . LYS A 1 73 ? -10.25 18.031 16.141 1 98.44 73 LYS A CA 1
ATOM 585 C C . LYS A 1 73 ? -11.062 17.344 15.062 1 98.44 73 LYS A C 1
ATOM 587 O O . LYS A 1 73 ? -10.766 17.484 13.867 1 98.44 73 LYS A O 1
ATOM 592 N N . TYR A 1 74 ? -12.055 16.547 15.547 1 98.38 74 TYR A N 1
ATOM 593 C CA . TYR A 1 74 ? -12.914 15.875 14.586 1 98.38 74 TYR A CA 1
ATOM 594 C C . TYR A 1 74 ? -13.688 16.875 13.742 1 98.38 74 TYR A C 1
ATOM 596 O O . TYR A 1 74 ? -14.172 17.891 14.258 1 98.38 74 TYR A O 1
ATOM 604 N N . GLY A 1 75 ? -13.82 16.641 12.555 1 97.94 75 GLY A N 1
ATOM 605 C CA . GLY A 1 75 ? -14.688 17.266 11.57 1 97.94 75 GLY A CA 1
ATOM 606 C C . GLY A 1 75 ? -15.016 16.359 10.398 1 97.94 75 GLY A C 1
ATOM 607 O O . GLY A 1 75 ? -14.242 15.469 10.062 1 97.94 75 GLY A O 1
ATOM 608 N N . GLU A 1 76 ? -16.109 16.594 9.703 1 95.81 76 GLU A N 1
ATOM 609 C CA . GLU A 1 76 ? -16.594 15.727 8.633 1 95.81 76 GLU A CA 1
ATOM 610 C C . GLU A 1 76 ? -15.625 15.719 7.453 1 95.81 76 GLU A C 1
ATOM 612 O O . GLU A 1 76 ? -15.633 14.789 6.645 1 95.81 76 GLU A O 1
ATOM 617 N N . THR A 1 77 ? -14.906 16.844 7.355 1 94.81 77 THR A N 1
ATOM 618 C CA . THR A 1 77 ? -13.93 16.969 6.277 1 94.81 77 THR A CA 1
ATOM 619 C C . THR A 1 77 ? -12.594 17.484 6.805 1 94.81 77 THR A C 1
ATOM 621 O O . THR A 1 77 ? -12.555 18.156 7.844 1 94.81 77 THR A O 1
ATOM 624 N N . LYS A 1 78 ? -11.57 17.109 6.129 1 93.56 78 LYS A N 1
ATOM 625 C CA . LYS A 1 78 ? -10.266 17.656 6.496 1 93.56 78 LYS A CA 1
ATOM 626 C C . LYS A 1 78 ? -10.172 19.125 6.117 1 93.56 78 LYS A C 1
ATOM 628 O O . LYS A 1 78 ? -10.516 19.516 4.996 1 93.56 78 LYS A O 1
ATOM 633 N N . ASP A 1 79 ? -9.773 19.922 6.992 1 94.94 79 ASP A N 1
ATOM 634 C CA . ASP A 1 79 ? -9.516 21.344 6.781 1 94.94 79 ASP A CA 1
ATOM 635 C C . ASP A 1 79 ? -8.297 21.812 7.566 1 94.94 79 ASP A C 1
ATOM 637 O O . ASP A 1 79 ? -8.336 21.891 8.797 1 94.94 79 ASP A O 1
ATOM 641 N N . SER A 1 80 ? -7.273 22.109 6.883 1 93.12 80 SER A N 1
ATOM 642 C CA . SER A 1 80 ? -6.02 22.453 7.539 1 93.12 80 SER A CA 1
ATOM 643 C C . SER A 1 80 ? -6.125 23.797 8.266 1 93.12 80 SER A C 1
ATOM 645 O O . SER A 1 80 ? -5.465 24.016 9.281 1 93.12 80 SER A O 1
ATOM 647 N N . LYS A 1 81 ? -6.922 24.688 7.742 1 94.81 81 LYS A N 1
ATOM 648 C CA . LYS A 1 81 ? -7.102 25.984 8.383 1 94.81 81 LYS A CA 1
ATOM 649 C C . LYS A 1 81 ? -7.863 25.844 9.703 1 94.81 81 LYS A C 1
ATOM 651 O O . LYS A 1 81 ? -7.488 26.453 10.711 1 94.81 81 LYS A O 1
ATOM 656 N N . LEU A 1 82 ? -8.891 25.109 9.727 1 96.75 82 LEU A N 1
ATOM 657 C CA . LEU A 1 82 ? -9.727 24.906 10.914 1 96.75 82 LEU A CA 1
ATOM 658 C C . LEU A 1 82 ? -9.148 23.812 11.797 1 96.75 82 LEU A C 1
ATOM 660 O O . LEU A 1 82 ? -9.602 23.625 12.93 1 96.75 82 LEU A O 1
ATOM 664 N N . LYS A 1 83 ? -8.219 23.016 11.266 1 96.62 83 LYS A N 1
ATOM 665 C CA . LYS A 1 83 ? -7.594 21.875 11.922 1 96.62 83 LYS A CA 1
ATOM 666 C C . LYS A 1 83 ? -8.633 20.828 12.289 1 96.62 83 LYS A C 1
ATOM 668 O O . LYS A 1 83 ? -8.688 20.375 13.438 1 96.62 83 LYS A O 1
ATOM 673 N N . THR A 1 84 ? -9.383 20.422 11.297 1 97.88 84 THR A N 1
ATOM 674 C CA . THR A 1 84 ? -10.352 19.328 11.461 1 97.88 84 THR A CA 1
ATOM 675 C C . THR A 1 84 ? -9.977 18.141 10.586 1 97.88 84 THR A C 1
ATOM 677 O O . THR A 1 84 ? -9.344 18.312 9.539 1 97.88 84 THR A O 1
ATOM 680 N N . HIS A 1 85 ? -10.32 16.969 10.992 1 97.38 85 HIS A N 1
ATOM 681 C CA . HIS A 1 85 ? -10.078 15.734 10.25 1 97.38 85 HIS A CA 1
ATOM 682 C C . HIS A 1 85 ? -11.125 14.672 10.594 1 97.38 85 HIS A C 1
ATOM 684 O O . HIS A 1 85 ? -11.43 14.461 11.773 1 97.38 85 HIS A O 1
ATOM 690 N N . PRO A 1 86 ? -11.602 14.008 9.68 1 97.44 86 PRO A N 1
ATOM 691 C CA . PRO A 1 86 ? -12.688 13.055 9.953 1 97.44 86 PRO A CA 1
ATOM 692 C C . PRO A 1 86 ? -12.195 11.789 10.656 1 97.44 86 PRO A C 1
ATOM 694 O O . PRO A 1 86 ? -13 11.031 11.203 1 97.44 86 PRO A O 1
ATOM 697 N N . CYS A 1 87 ? -10.891 11.602 10.609 1 97.75 87 CYS A N 1
ATOM 698 C CA . CYS A 1 87 ? -10.352 10.359 11.164 1 97.75 87 CYS A CA 1
ATOM 699 C C . CYS A 1 87 ? -9.914 10.555 12.609 1 97.75 87 CYS A C 1
ATOM 701 O O . CYS A 1 87 ? -9.32 9.656 13.211 1 97.75 87 CYS A O 1
ATOM 703 N N . ILE A 1 88 ? -10.109 11.703 13.172 1 98.44 88 ILE A N 1
ATOM 704 C CA . ILE A 1 88 ? -9.836 11.906 14.594 1 98.44 88 ILE A CA 1
ATOM 705 C C . ILE A 1 88 ? -10.953 11.281 15.43 1 98.44 88 ILE A C 1
ATOM 707 O O . ILE A 1 88 ? -11.664 11.992 16.141 1 98.44 88 ILE A O 1
ATOM 711 N N . VAL A 1 89 ? -11.094 10.07 15.352 1 98.62 89 VAL A N 1
ATOM 712 C CA . VAL A 1 89 ? -12.016 9.195 16.062 1 98.62 89 VAL A CA 1
ATOM 713 C C . VAL A 1 89 ? -11.289 7.922 16.484 1 98.62 89 VAL A C 1
ATOM 715 O O . VAL A 1 89 ? -10.125 7.715 16.141 1 98.62 89 VAL A O 1
ATOM 718 N N . ASP A 1 90 ? -11.898 7.055 17.266 1 98.31 90 ASP A N 1
ATOM 719 C CA . ASP A 1 90 ? -11.281 5.793 17.641 1 98.31 90 ASP A CA 1
ATOM 720 C C . ASP A 1 90 ? -11.164 4.848 16.453 1 98.31 90 ASP A C 1
ATOM 722 O O . ASP A 1 90 ? -11.961 4.926 15.516 1 98.31 90 ASP A O 1
ATOM 726 N N . TYR A 1 91 ? -10.148 3.963 16.547 1 98.38 91 TYR A N 1
ATOM 727 C CA . TYR A 1 91 ? -9.82 3.068 15.445 1 98.38 91 TYR A CA 1
ATOM 728 C C . TYR A 1 91 ? -11.039 2.26 15.016 1 98.38 91 TYR A C 1
ATOM 730 O O . TYR A 1 91 ? -11.258 2.035 13.82 1 98.38 91 TYR A O 1
ATOM 738 N N . GLU A 1 92 ? -11.891 1.769 15.961 1 97.44 92 GLU A N 1
ATOM 739 C CA . GLU A 1 92 ? -13.047 0.921 15.688 1 97.44 92 GLU A CA 1
ATOM 740 C C . GLU A 1 92 ? -14.133 1.69 14.938 1 97.44 92 GLU A C 1
ATOM 742 O O . GLU A 1 92 ? -15.023 1.09 14.344 1 97.44 92 GLU A O 1
ATOM 747 N N . GLU A 1 93 ? -14.078 3.045 15.008 1 98 93 GLU A N 1
ATOM 748 C CA . GLU A 1 93 ? -15.07 3.898 14.359 1 98 93 GLU A CA 1
ATOM 749 C C . GLU A 1 93 ? -14.656 4.238 12.93 1 98 93 GLU A C 1
ATOM 751 O O . GLU A 1 93 ? -15.445 4.785 12.156 1 98 93 GLU A O 1
ATOM 756 N N . LEU A 1 94 ? -13.438 3.9 12.555 1 97.94 94 LEU A N 1
ATOM 757 C CA . LEU A 1 94 ? -12.938 4.188 11.211 1 97.94 94 LEU A CA 1
ATOM 758 C C . LEU A 1 94 ? -13.625 3.303 10.18 1 97.94 94 LEU A C 1
ATOM 760 O O . LEU A 1 94 ? -13.805 2.104 10.398 1 97.94 94 LEU A O 1
ATOM 764 N N . PRO A 1 95 ? -14.023 3.934 9.094 1 96.19 95 PRO A N 1
ATOM 765 C CA . PRO A 1 95 ? -14.383 3.061 7.977 1 96.19 95 PRO A CA 1
ATOM 766 C C . PRO A 1 95 ? -13.227 2.162 7.535 1 96.19 95 PRO A C 1
ATOM 768 O O . PRO A 1 95 ? -12.062 2.504 7.742 1 96.19 95 PRO A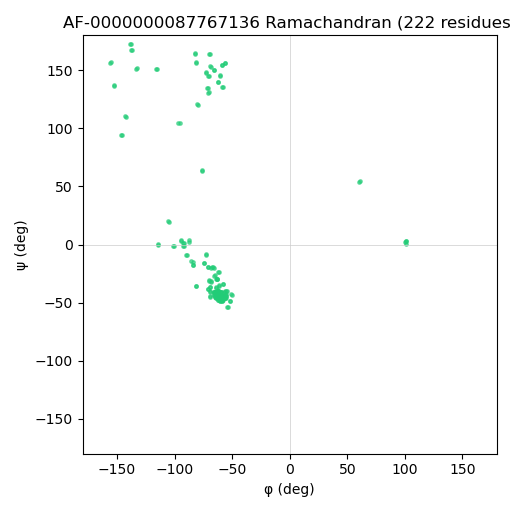 O 1
ATOM 771 N N . ILE A 1 96 ? -13.461 1.042 6.945 1 96.06 96 ILE A N 1
ATOM 772 C CA . ILE A 1 96 ? -12.469 0.037 6.586 1 96.06 96 ILE A CA 1
ATOM 773 C C . ILE A 1 96 ? -11.414 0.659 5.676 1 96.06 96 ILE A C 1
ATOM 775 O O . ILE A 1 96 ? -10.234 0.31 5.754 1 96.06 96 ILE A O 1
ATOM 779 N N . GLU A 1 97 ? -11.82 1.628 4.809 1 95.75 97 GLU A N 1
ATOM 780 C CA . GLU A 1 97 ? -10.891 2.258 3.871 1 95.75 97 GLU A CA 1
ATOM 781 C C . GLU A 1 97 ? -9.797 3.025 4.609 1 95.75 97 GLU A C 1
ATOM 783 O O . GLU A 1 97 ? -8.664 3.104 4.137 1 95.75 97 GLU A O 1
ATOM 788 N N . GLN A 1 98 ? -10.172 3.521 5.797 1 96.69 98 GLN A N 1
ATOM 789 C CA . GLN A 1 98 ? -9.195 4.25 6.594 1 96.69 98 GLN A CA 1
ATOM 790 C C . GLN A 1 98 ? -8.297 3.293 7.375 1 96.69 98 GLN A C 1
ATOM 792 O O . GLN A 1 98 ? -7.102 3.535 7.52 1 96.69 98 GLN A O 1
ATOM 797 N N . ARG A 1 99 ? -8.844 2.248 7.805 1 97.94 99 ARG A N 1
ATOM 798 C CA . ARG A 1 99 ? -8.047 1.247 8.508 1 97.94 99 ARG A CA 1
ATOM 799 C C . ARG A 1 99 ? -6.996 0.637 7.586 1 97.94 99 ARG A C 1
ATOM 801 O O . ARG A 1 99 ? -5.883 0.338 8.016 1 97.94 99 ARG A O 1
ATOM 808 N N . ILE A 1 100 ? -7.387 0.465 6.383 1 97.88 100 ILE A N 1
ATOM 809 C CA . ILE A 1 100 ? -6.473 -0.075 5.383 1 97.88 100 ILE A CA 1
ATOM 810 C C . ILE A 1 100 ? -5.238 0.815 5.281 1 97.88 100 ILE A C 1
ATOM 812 O O . ILE A 1 100 ? -4.109 0.32 5.254 1 97.88 100 ILE A O 1
ATOM 816 N N . LYS A 1 101 ? -5.402 2.104 5.242 1 98.06 101 LYS A N 1
ATOM 817 C CA . LYS A 1 101 ? -4.289 3.039 5.121 1 98.06 101 LYS A CA 1
ATOM 818 C C . LYS A 1 101 ? -3.297 2.863 6.27 1 98.06 101 LYS A C 1
ATOM 820 O O . LYS A 1 101 ? -2.086 2.83 6.047 1 98.06 101 LYS A O 1
ATOM 825 N N . ASP A 1 102 ? -3.795 2.727 7.496 1 98.12 102 ASP A N 1
ATOM 826 C CA . ASP A 1 102 ? -2.932 2.535 8.656 1 98.12 102 ASP A CA 1
ATOM 827 C C . ASP A 1 102 ? -2.16 1.222 8.562 1 98.12 102 ASP A C 1
ATOM 829 O O . ASP A 1 102 ? -0.966 1.173 8.859 1 98.12 102 ASP A O 1
ATOM 833 N N . GLU A 1 103 ? -2.871 0.174 8.203 1 98.25 103 GLU A N 1
ATOM 834 C CA . GLU A 1 103 ? -2.252 -1.143 8.078 1 98.25 103 GLU A CA 1
ATOM 835 C C . GLU A 1 103 ? -1.149 -1.139 7.027 1 98.25 103 GLU A C 1
ATOM 837 O O . GLU A 1 103 ? -0.048 -1.636 7.27 1 98.25 103 GLU A O 1
ATOM 842 N N . LEU A 1 104 ? -1.477 -0.565 5.84 1 98.69 104 LEU A N 1
ATOM 843 C CA . LEU A 1 104 ? -0.518 -0.571 4.742 1 98.69 104 LEU A CA 1
ATOM 844 C C . LEU A 1 104 ? 0.667 0.338 5.051 1 98.69 104 LEU A C 1
ATOM 846 O O . LEU A 1 104 ? 1.802 0.035 4.672 1 98.69 104 LEU A O 1
ATOM 850 N N . PHE A 1 105 ? 0.398 1.462 5.719 1 98.81 105 PHE A N 1
ATOM 851 C CA . PHE A 1 105 ? 1.478 2.326 6.18 1 98.81 105 PHE A CA 1
ATOM 852 C C . PHE A 1 105 ? 2.484 1.537 7.008 1 98.81 105 PHE A C 1
ATOM 854 O O . PHE A 1 105 ? 3.676 1.518 6.691 1 98.81 105 PHE A O 1
ATOM 861 N N . GLY A 1 106 ? 2.012 0.829 8.039 1 98.62 106 GLY A N 1
ATOM 862 C CA . GLY A 1 106 ? 2.889 0.045 8.891 1 98.62 106 GLY A CA 1
ATOM 863 C C . GLY A 1 106 ? 3.625 -1.052 8.141 1 98.62 106 GLY A C 1
ATOM 864 O O . GLY A 1 106 ? 4.824 -1.25 8.344 1 98.62 106 GLY A O 1
ATOM 865 N N . SER A 1 107 ? 2.914 -1.725 7.305 1 98.19 107 SER A N 1
ATOM 866 C CA . SER A 1 107 ? 3.5 -2.854 6.59 1 98.19 107 SER A CA 1
ATOM 867 C C . SER A 1 107 ? 4.621 -2.398 5.664 1 98.19 107 SER A C 1
ATOM 869 O O . SER A 1 107 ? 5.645 -3.078 5.539 1 98.19 107 SER A O 1
ATOM 871 N N . ILE A 1 108 ? 4.395 -1.244 4.977 1 98.69 108 ILE A N 1
ATOM 872 C CA . ILE A 1 108 ? 5.406 -0.72 4.07 1 98.69 108 ILE A CA 1
ATOM 873 C C . ILE A 1 108 ? 6.652 -0.327 4.859 1 98.69 108 ILE A C 1
ATOM 875 O O . ILE A 1 108 ? 7.773 -0.666 4.473 1 98.69 108 ILE A O 1
ATOM 879 N N . VAL A 1 109 ? 6.473 0.354 5.973 1 98.69 109 VAL A N 1
ATOM 880 C CA . VAL A 1 109 ? 7.609 0.767 6.793 1 98.69 109 VAL A CA 1
ATOM 881 C C . VAL A 1 109 ? 8.406 -0.461 7.23 1 98.69 109 VAL A C 1
ATOM 883 O O . VAL A 1 109 ? 9.625 -0.513 7.059 1 98.69 109 VAL A O 1
ATOM 886 N N . VAL A 1 110 ? 7.758 -1.474 7.746 1 98.44 110 VAL A N 1
ATOM 887 C CA . VAL A 1 110 ? 8.422 -2.67 8.25 1 98.44 110 VAL A CA 1
ATOM 888 C C . VAL A 1 110 ? 9.172 -3.367 7.117 1 98.44 110 VAL A C 1
ATOM 890 O O . VAL A 1 110 ? 10.297 -3.834 7.301 1 98.44 110 VAL A O 1
ATOM 893 N N . SER A 1 111 ? 8.562 -3.389 5.961 1 97.94 111 SER A N 1
ATOM 894 C CA . SER A 1 111 ? 9.164 -4.086 4.828 1 97.94 111 SER A CA 1
ATOM 895 C C . SER A 1 111 ? 10.383 -3.34 4.301 1 97.94 111 SER A C 1
ATOM 897 O O . SER A 1 111 ? 11.211 -3.916 3.592 1 97.94 111 SER A O 1
ATOM 899 N N . LEU A 1 112 ? 10.5 -2.061 4.617 1 98.06 112 LEU A N 1
ATOM 900 C CA . LEU A 1 112 ? 11.594 -1.251 4.09 1 98.06 112 LEU A CA 1
ATOM 901 C C . LEU A 1 112 ? 12.695 -1.084 5.133 1 98.06 112 LEU A C 1
ATOM 903 O O . LEU A 1 112 ? 13.672 -0.369 4.898 1 98.06 112 LEU A O 1
ATOM 907 N N . MET A 1 113 ? 12.492 -1.646 6.293 1 94.88 113 MET A N 1
ATOM 908 C CA . MET A 1 113 ? 13.516 -1.637 7.336 1 94.88 113 MET A CA 1
ATOM 909 C C . MET A 1 113 ? 14.602 -2.664 7.043 1 94.88 113 MET A C 1
ATOM 911 O O . MET A 1 113 ? 14.32 -3.729 6.488 1 94.88 113 MET A O 1
ATOM 915 N N . MET B 1 1 ? 20.016 2 -3.416 1 81.19 1 MET B N 1
ATOM 916 C CA . MET B 1 1 ? 18.828 1.637 -4.184 1 81.19 1 MET B CA 1
ATOM 917 C C . MET B 1 1 ? 18.438 0.185 -3.928 1 81.19 1 MET B C 1
ATOM 919 O O . MET B 1 1 ? 19.297 -0.686 -3.824 1 81.19 1 MET B O 1
ATOM 923 N N . LEU B 1 2 ? 17.156 -0.094 -3.699 1 95 2 LEU B N 1
ATOM 924 C CA . LEU B 1 2 ? 16.719 -1.46 -3.445 1 95 2 LEU B CA 1
ATOM 925 C C . LEU B 1 2 ? 16.797 -2.303 -4.715 1 95 2 LEU B C 1
ATOM 927 O O . LEU B 1 2 ? 16.641 -1.782 -5.82 1 95 2 LEU B O 1
ATOM 931 N N . THR B 1 3 ? 17.141 -3.57 -4.555 1 96.81 3 THR B N 1
ATOM 932 C CA . THR B 1 3 ? 17.109 -4.488 -5.688 1 96.81 3 THR B CA 1
ATOM 933 C C . THR B 1 3 ? 15.672 -4.762 -6.125 1 96.81 3 THR B C 1
ATOM 935 O O . THR B 1 3 ? 14.727 -4.461 -5.395 1 96.81 3 THR B O 1
ATOM 938 N N . VAL B 1 4 ? 15.562 -5.305 -7.316 1 98.31 4 VAL B N 1
ATOM 939 C CA . VAL B 1 4 ? 14.258 -5.699 -7.836 1 98.31 4 VAL B CA 1
ATOM 940 C C . VAL B 1 4 ? 13.578 -6.66 -6.859 1 98.31 4 VAL B C 1
ATOM 942 O O . VAL B 1 4 ? 12.383 -6.543 -6.59 1 98.31 4 VAL B O 1
ATOM 945 N N . GLU B 1 5 ? 14.336 -7.586 -6.336 1 98.12 5 GLU B N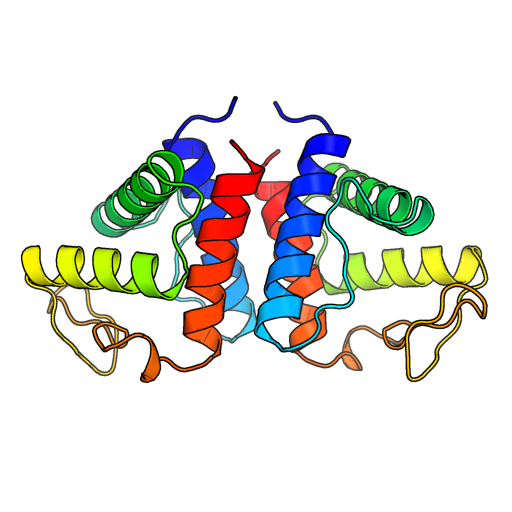 1
ATOM 946 C CA . GLU B 1 5 ? 13.797 -8.578 -5.406 1 98.12 5 GLU B CA 1
ATOM 947 C C . GLU B 1 5 ? 13.328 -7.926 -4.109 1 98.12 5 GLU B C 1
ATOM 949 O O . GLU B 1 5 ? 12.32 -8.336 -3.535 1 98.12 5 GLU B O 1
ATOM 954 N N . GLN B 1 6 ? 14.078 -6.984 -3.607 1 98.06 6 GLN B N 1
ATOM 955 C CA . GLN B 1 6 ? 13.688 -6.281 -2.391 1 98.06 6 GLN B CA 1
ATOM 956 C C . GLN B 1 6 ? 12.406 -5.48 -2.604 1 98.06 6 GLN B C 1
ATOM 958 O O . GLN B 1 6 ? 11.539 -5.441 -1.729 1 98.06 6 GLN B O 1
ATOM 963 N N . ILE B 1 7 ? 12.281 -4.824 -3.754 1 98.75 7 ILE B N 1
ATOM 964 C CA . ILE B 1 7 ? 11.078 -4.078 -4.086 1 98.75 7 ILE B CA 1
ATOM 965 C C . ILE B 1 7 ? 9.891 -5.035 -4.215 1 98.75 7 ILE B C 1
ATOM 967 O O . ILE B 1 7 ? 8.797 -4.75 -3.721 1 98.75 7 ILE B O 1
ATOM 971 N N . ALA B 1 8 ? 10.148 -6.191 -4.832 1 98.81 8 ALA B N 1
ATOM 972 C CA . ALA B 1 8 ? 9.117 -7.211 -4.969 1 98.81 8 ALA B CA 1
ATOM 973 C C . ALA B 1 8 ? 8.617 -7.676 -3.605 1 98.81 8 ALA B C 1
ATOM 975 O O . ALA B 1 8 ? 7.414 -7.879 -3.412 1 98.81 8 ALA B O 1
ATOM 976 N N . ALA B 1 9 ? 9.547 -7.828 -2.691 1 98.69 9 ALA B N 1
ATOM 977 C CA . ALA B 1 9 ? 9.18 -8.242 -1.341 1 98.69 9 ALA B CA 1
ATOM 978 C C . ALA B 1 9 ? 8.281 -7.203 -0.671 1 98.69 9 ALA B C 1
ATOM 980 O O . ALA B 1 9 ? 7.316 -7.555 0.01 1 98.69 9 ALA B O 1
ATOM 981 N N . VAL B 1 10 ? 8.578 -5.938 -0.84 1 98.62 10 VAL B N 1
ATOM 982 C CA . VAL B 1 10 ? 7.766 -4.863 -0.275 1 98.62 10 VAL B CA 1
ATOM 983 C C . VAL B 1 10 ? 6.359 -4.906 -0.865 1 98.62 10 VAL B C 1
ATOM 985 O O . VAL B 1 10 ? 5.371 -4.84 -0.133 1 98.62 10 VAL B O 1
ATOM 988 N N . CYS B 1 11 ? 6.262 -5.02 -2.18 1 98.81 11 CYS B N 1
ATOM 989 C CA . CYS B 1 11 ? 4.973 -5.082 -2.859 1 98.81 11 CYS B CA 1
ATOM 990 C C . CYS B 1 11 ? 4.168 -6.293 -2.395 1 98.81 11 CYS B C 1
ATOM 992 O O . CYS B 1 11 ? 2.963 -6.188 -2.16 1 98.81 11 CYS B O 1
ATOM 994 N N . HIS B 1 12 ? 4.848 -7.422 -2.277 1 98.81 12 HIS B N 1
ATOM 995 C CA . HIS B 1 12 ? 4.191 -8.648 -1.835 1 98.81 12 HIS B CA 1
ATOM 996 C C . HIS B 1 12 ? 3.629 -8.492 -0.425 1 98.81 12 HIS B C 1
ATOM 998 O O . HIS B 1 12 ? 2.49 -8.883 -0.159 1 98.81 12 HIS B O 1
ATOM 1004 N N . GLU B 1 13 ? 4.402 -7.953 0.444 1 98.69 13 GLU B N 1
ATOM 1005 C CA . GLU B 1 13 ? 3.951 -7.793 1.823 1 98.69 13 GLU B CA 1
ATOM 1006 C C . GLU B 1 13 ? 2.791 -6.805 1.914 1 98.69 13 GLU B C 1
ATOM 1008 O O . GLU B 1 13 ? 1.861 -7.004 2.699 1 98.69 13 GLU B O 1
ATOM 1013 N N . MET B 1 14 ? 2.932 -5.711 1.199 1 98.62 14 MET B N 1
ATOM 1014 C CA . MET B 1 14 ? 1.8 -4.789 1.134 1 98.62 14 MET B CA 1
ATOM 1015 C C . MET B 1 14 ? 0.526 -5.523 0.729 1 98.62 14 MET B C 1
ATOM 1017 O O . MET B 1 14 ? -0.519 -5.355 1.361 1 98.62 14 MET B O 1
ATOM 1021 N N . ASN B 1 15 ? 0.621 -6.332 -0.356 1 98.38 15 ASN B N 1
ATOM 1022 C CA . ASN B 1 15 ? -0.518 -7.121 -0.815 1 98.38 15 ASN B CA 1
ATOM 1023 C C . ASN B 1 15 ? -1.011 -8.078 0.266 1 98.38 15 ASN B C 1
ATOM 1025 O O . ASN B 1 15 ? -2.217 -8.211 0.48 1 98.38 15 ASN B O 1
ATOM 1029 N N . ARG B 1 16 ? -0.133 -8.75 0.885 1 98 16 ARG B N 1
ATOM 1030 C CA . ARG B 1 16 ? -0.474 -9.703 1.938 1 98 16 ARG B CA 1
ATOM 1031 C C . ARG B 1 16 ? -1.248 -9.023 3.062 1 98 16 ARG B C 1
ATOM 1033 O O . ARG B 1 16 ? -2.27 -9.539 3.521 1 98 16 ARG B O 1
ATOM 1040 N N . HIS B 1 17 ? -0.818 -7.898 3.51 1 98.06 17 HIS B N 1
ATOM 1041 C CA . HIS B 1 17 ? -1.457 -7.191 4.613 1 98.06 17 HIS B CA 1
ATOM 1042 C C . HIS B 1 17 ? -2.805 -6.613 4.188 1 98.06 17 HIS B C 1
ATOM 1044 O O . HIS B 1 17 ? -3.746 -6.578 4.984 1 98.06 17 HIS B O 1
ATOM 1050 N N . TYR B 1 18 ? -2.857 -6.117 2.957 1 98.31 18 TYR B N 1
ATOM 1051 C CA . TYR B 1 18 ? -4.133 -5.672 2.41 1 98.31 18 TYR B CA 1
ATOM 1052 C C . TYR B 1 18 ? -5.168 -6.789 2.459 1 98.31 18 TYR B C 1
ATOM 1054 O O . TYR B 1 18 ? -6.285 -6.59 2.943 1 98.31 18 TYR B O 1
ATOM 1062 N N . CYS B 1 19 ? -4.73 -7.977 2.025 1 96.94 19 CYS B N 1
ATOM 1063 C CA . CYS B 1 19 ? -5.629 -9.125 1.994 1 96.94 19 CYS B CA 1
ATOM 1064 C C . CYS B 1 19 ? -5.973 -9.586 3.404 1 96.94 19 CYS B C 1
ATOM 1066 O O . CYS B 1 19 ? -7.117 -9.945 3.684 1 96.94 19 CYS B O 1
ATOM 1068 N N . LEU B 1 20 ? -4.977 -9.586 4.246 1 95.88 20 LEU B N 1
ATOM 1069 C CA . LEU B 1 20 ? -5.211 -9.969 5.633 1 95.88 20 LEU B CA 1
ATOM 1070 C C . LEU B 1 20 ? -6.301 -9.117 6.262 1 95.88 20 LEU B C 1
ATOM 1072 O O . LEU B 1 20 ? -7.199 -9.633 6.93 1 95.88 20 LEU B O 1
ATOM 1076 N N . LEU B 1 21 ? -6.219 -7.781 6.035 1 94.75 21 LEU B N 1
ATOM 1077 C CA . LEU B 1 21 ? -7.211 -6.871 6.602 1 94.75 21 LEU B CA 1
ATOM 1078 C C . LEU B 1 21 ? -8.602 -7.164 6.047 1 94.75 21 LEU B C 1
ATOM 1080 O O . LEU B 1 21 ? -9.602 -6.988 6.742 1 94.75 21 LEU B O 1
ATOM 1084 N N . LEU B 1 22 ? -8.664 -7.66 4.84 1 94.31 22 LEU B N 1
ATOM 1085 C CA . LEU B 1 22 ? -9.938 -7.961 4.207 1 94.31 22 LEU B CA 1
ATOM 1086 C C . LEU B 1 22 ? -10.398 -9.375 4.551 1 94.31 22 LEU B C 1
ATOM 1088 O O . LEU B 1 22 ? -11.398 -9.852 4.008 1 94.31 22 LEU B O 1
ATOM 1092 N N . GLY B 1 23 ? -9.648 -10.086 5.379 1 94.19 23 GLY B N 1
ATOM 1093 C CA . GLY B 1 23 ? -10.094 -11.375 5.891 1 94.19 23 GLY B CA 1
ATOM 1094 C C . GLY B 1 23 ? -9.461 -12.547 5.172 1 94.19 23 GLY B C 1
ATOM 1095 O O . GLY B 1 23 ? -9.828 -13.703 5.414 1 94.19 23 GLY B O 1
ATOM 1096 N N . ASP B 1 24 ? -8.602 -12.344 4.211 1 94.88 24 ASP B N 1
ATOM 1097 C CA . ASP B 1 24 ? -7.863 -13.383 3.49 1 94.88 24 ASP B CA 1
ATOM 1098 C C . ASP B 1 24 ? -6.48 -13.602 4.094 1 94.88 24 ASP B C 1
ATOM 1100 O O . ASP B 1 24 ? -5.555 -12.82 3.834 1 94.88 24 ASP B O 1
ATOM 1104 N N . ASP B 1 25 ? -6.297 -14.633 4.801 1 95.5 25 ASP B N 1
ATOM 1105 C CA . ASP B 1 25 ? -5.027 -14.875 5.469 1 95.5 25 ASP B CA 1
ATOM 1106 C C . ASP B 1 25 ? -4.234 -15.969 4.758 1 95.5 25 ASP B C 1
ATOM 1108 O O . ASP B 1 25 ? -3.381 -16.625 5.363 1 95.5 25 ASP B O 1
ATOM 1112 N N . SER B 1 26 ? -4.566 -16.219 3.492 1 93.94 26 SER B N 1
ATOM 1113 C CA . SER B 1 26 ? -3.979 -17.328 2.758 1 93.94 26 SER B CA 1
ATOM 1114 C C . SER B 1 26 ? -2.637 -16.953 2.146 1 93.94 26 SER B C 1
ATOM 1116 O O . SER B 1 26 ? -1.874 -17.812 1.713 1 93.94 26 SER B O 1
ATOM 1118 N N . ILE B 1 27 ? -2.375 -15.656 2.047 1 95.81 27 ILE B N 1
ATOM 1119 C CA . ILE B 1 27 ? -1.131 -15.211 1.431 1 95.81 27 ILE B CA 1
ATOM 1120 C C . ILE B 1 27 ? 0.009 -15.305 2.441 1 95.81 27 ILE B C 1
ATOM 1122 O O . ILE B 1 27 ? -0.009 -14.625 3.471 1 95.81 27 ILE B O 1
ATOM 1126 N N . LYS B 1 28 ? 1.008 -16.062 2.131 1 97.5 28 LYS B N 1
ATOM 1127 C CA . LYS B 1 28 ? 2.148 -16.266 3.02 1 97.5 28 LYS B CA 1
ATOM 1128 C C . LYS B 1 28 ? 3.145 -15.117 2.904 1 97.5 28 LYS B C 1
ATOM 1130 O O . LYS B 1 28 ? 3.195 -14.43 1.881 1 97.5 28 LYS B O 1
ATOM 1135 N N . PRO B 1 29 ? 3.941 -14.898 3.924 1 98.25 29 PRO B N 1
ATOM 1136 C CA . PRO B 1 29 ? 5.016 -13.914 3.803 1 98.25 29 PRO B CA 1
ATOM 1137 C C . PRO B 1 29 ? 5.953 -14.203 2.633 1 98.25 29 PRO B C 1
ATOM 1139 O O . PRO B 1 29 ? 6.051 -15.352 2.184 1 98.25 29 PRO B O 1
ATOM 1142 N N . TRP B 1 30 ? 6.629 -13.234 2.131 1 98.44 30 TRP B N 1
ATOM 1143 C CA . TRP B 1 30 ? 7.488 -13.297 0.956 1 98.44 30 TRP B CA 1
ATOM 1144 C C . TRP B 1 30 ? 8.469 -14.461 1.058 1 98.44 30 TRP B C 1
ATOM 1146 O O . TRP B 1 30 ? 8.633 -15.219 0.103 1 98.44 30 TRP B O 1
ATOM 1156 N N . LYS B 1 31 ? 9.031 -14.633 2.221 1 97.75 31 LYS B N 1
ATOM 1157 C CA . LYS B 1 31 ? 10.062 -15.648 2.428 1 97.75 31 LYS B CA 1
ATOM 1158 C C . LYS B 1 31 ? 9.484 -17.047 2.279 1 97.75 31 LYS B C 1
ATOM 1160 O O . LYS B 1 31 ? 10.227 -18.016 2.035 1 97.75 31 LYS B O 1
ATOM 1165 N N . GLU B 1 32 ? 8.18 -17.172 2.395 1 98.25 32 GLU B N 1
ATOM 1166 C CA . GLU B 1 32 ? 7.508 -18.469 2.338 1 98.25 32 GLU B CA 1
ATOM 1167 C C . GLU B 1 32 ? 6.605 -18.578 1.111 1 98.25 32 GLU B C 1
ATOM 1169 O O . GLU B 1 32 ? 5.887 -19.562 0.942 1 98.25 32 GLU B O 1
ATOM 1174 N N . ALA B 1 33 ? 6.566 -17.547 0.342 1 97.44 33 ALA B N 1
ATOM 1175 C CA . ALA B 1 33 ? 5.699 -17.516 -0.833 1 97.44 33 ALA B CA 1
ATOM 1176 C C . ALA B 1 33 ? 6.148 -18.547 -1.869 1 97.44 33 ALA B C 1
ATOM 1178 O O . ALA B 1 33 ? 7.34 -18.844 -1.979 1 97.44 33 ALA B O 1
ATOM 1179 N N . GLU B 1 34 ? 5.215 -19.031 -2.605 1 95.69 34 GLU B N 1
ATOM 1180 C CA . GLU B 1 34 ? 5.539 -19.953 -3.691 1 95.69 34 GLU B CA 1
ATOM 1181 C C . GLU B 1 34 ? 6.453 -19.297 -4.719 1 95.69 34 GLU B C 1
ATOM 1183 O O . GLU B 1 34 ? 6.312 -18.109 -5.012 1 95.69 34 GLU B O 1
ATOM 1188 N N . GLU B 1 35 ? 7.316 -20.047 -5.281 1 96.25 35 GLU B N 1
ATOM 1189 C CA . GLU B 1 35 ? 8.281 -19.547 -6.25 1 96.25 35 GLU B CA 1
ATOM 1190 C C . GLU B 1 35 ? 7.586 -18.828 -7.406 1 96.25 35 GLU B C 1
ATOM 1192 O O . GLU B 1 35 ? 8.031 -17.766 -7.844 1 96.25 35 GLU B O 1
ATOM 1197 N N . GLN B 1 36 ? 6.562 -19.406 -7.879 1 94.69 36 GLN B N 1
ATOM 1198 C CA . GLN B 1 36 ? 5.848 -18.812 -9.008 1 94.69 36 GLN B CA 1
ATOM 1199 C C . GLN B 1 36 ? 5.273 -17.453 -8.633 1 94.69 36 GLN B C 1
ATOM 1201 O O . GLN B 1 36 ? 5.219 -16.547 -9.469 1 94.69 36 GLN B O 1
ATOM 1206 N N . GLN B 1 37 ? 4.789 -17.391 -7.469 1 95.31 37 GLN B N 1
ATOM 1207 C CA . GLN B 1 37 ? 4.277 -16.109 -6.984 1 95.31 37 GLN B CA 1
ATOM 1208 C C . GLN B 1 37 ? 5.395 -15.078 -6.887 1 95.31 37 GLN B C 1
ATOM 1210 O O . GLN B 1 37 ? 5.207 -13.922 -7.27 1 95.31 37 GLN B O 1
ATOM 1215 N N . ARG B 1 38 ? 6.531 -15.461 -6.375 1 98 38 ARG B N 1
ATOM 1216 C CA . ARG B 1 38 ? 7.684 -14.57 -6.273 1 98 38 ARG B CA 1
ATOM 1217 C C . ARG B 1 38 ? 8.148 -14.109 -7.656 1 98 38 ARG B C 1
ATOM 1219 O O . ARG B 1 38 ? 8.406 -12.922 -7.867 1 98 38 ARG B O 1
ATOM 1226 N N . GLN B 1 39 ? 8.219 -15.008 -8.516 1 97.69 39 GLN B N 1
ATOM 1227 C CA . GLN B 1 39 ? 8.648 -14.68 -9.875 1 97.69 39 GLN B CA 1
ATOM 1228 C C . GLN B 1 39 ? 7.66 -1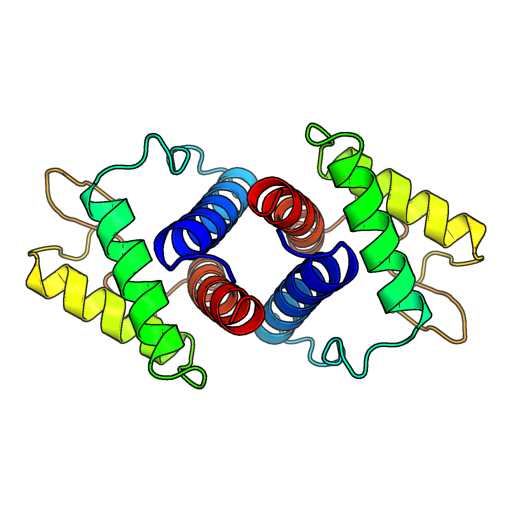3.727 -10.547 1 97.69 39 GLN B C 1
ATOM 1230 O O . GLN B 1 39 ? 8.062 -12.805 -11.25 1 97.69 39 GLN B O 1
ATOM 1235 N N . SER B 1 40 ? 6.391 -13.961 -10.367 1 97.31 40 SER B N 1
ATOM 1236 C CA . SER B 1 40 ? 5.363 -13.086 -10.906 1 97.31 40 SER B CA 1
ATOM 1237 C C . SER B 1 40 ? 5.516 -11.664 -10.375 1 97.31 40 SER B C 1
ATOM 1239 O O . SER B 1 40 ? 5.398 -10.695 -11.133 1 97.31 40 SER B O 1
ATOM 1241 N N . CYS B 1 41 ? 5.738 -11.562 -9.109 1 98.44 41 CYS B N 1
ATOM 1242 C CA . CYS B 1 41 ? 5.938 -10.266 -8.484 1 98.44 41 CYS B CA 1
ATOM 1243 C C . CYS B 1 41 ? 7.176 -9.578 -9.039 1 98.44 41 CYS B C 1
ATOM 1245 O O . CYS B 1 41 ? 7.141 -8.383 -9.359 1 98.44 41 CYS B O 1
ATOM 1247 N N . ILE B 1 42 ? 8.242 -10.289 -9.18 1 98.81 42 ILE B N 1
ATOM 1248 C CA . ILE B 1 42 ? 9.5 -9.773 -9.711 1 98.81 42 ILE B CA 1
ATOM 1249 C C . ILE B 1 42 ? 9.289 -9.266 -11.133 1 98.81 42 ILE B C 1
ATOM 1251 O O . ILE B 1 42 ? 9.734 -8.164 -11.477 1 98.81 42 ILE B O 1
ATOM 1255 N N . LEU B 1 43 ? 8.594 -10.016 -11.891 1 98.56 43 LEU B N 1
ATOM 1256 C CA . LEU B 1 43 ? 8.305 -9.609 -13.266 1 98.56 43 LEU B CA 1
ATOM 1257 C C . LEU B 1 43 ? 7.48 -8.328 -13.289 1 98.56 43 LEU B C 1
ATOM 1259 O O . LEU B 1 43 ? 7.707 -7.453 -14.125 1 98.56 43 LEU B O 1
ATOM 1263 N N . GLY B 1 44 ? 6.523 -8.258 -12.43 1 98.62 44 GLY B N 1
ATOM 1264 C CA . GLY B 1 44 ? 5.75 -7.031 -12.312 1 98.62 44 GLY B CA 1
ATOM 1265 C C . GLY B 1 44 ? 6.602 -5.816 -12 1 98.62 44 GLY B C 1
ATOM 1266 O O . GLY B 1 44 ? 6.422 -4.754 -12.602 1 98.62 44 GLY B O 1
ATOM 1267 N N . VAL B 1 45 ? 7.488 -5.953 -11.07 1 98.88 45 VAL B N 1
ATOM 1268 C CA . VAL B 1 45 ? 8.375 -4.863 -10.68 1 98.88 45 VAL B CA 1
ATOM 1269 C C . VAL B 1 45 ? 9.227 -4.438 -11.875 1 98.88 45 VAL B C 1
ATOM 1271 O O . VAL B 1 45 ? 9.336 -3.246 -12.172 1 98.88 45 VAL B O 1
ATOM 1274 N N . LYS B 1 46 ? 9.781 -5.414 -12.547 1 98.81 46 LYS B N 1
ATOM 1275 C CA . LYS B 1 46 ? 10.602 -5.113 -13.719 1 98.81 46 LYS B CA 1
ATOM 1276 C C . LYS B 1 46 ? 9.789 -4.379 -14.781 1 98.81 46 LYS B C 1
ATOM 1278 O O . LYS B 1 46 ? 10.305 -3.473 -15.445 1 98.81 46 LYS B O 1
ATOM 1283 N N . SER B 1 47 ? 8.609 -4.801 -14.961 1 98.69 47 SER B N 1
ATOM 1284 C CA . SER B 1 47 ? 7.727 -4.18 -15.953 1 98.69 47 SER B CA 1
ATOM 1285 C C . SER B 1 47 ? 7.496 -2.707 -15.641 1 98.69 47 SER B C 1
ATOM 1287 O O . SER B 1 47 ? 7.594 -1.856 -16.531 1 98.69 47 SER B O 1
ATOM 1289 N N . VAL B 1 48 ? 7.156 -2.377 -14.406 1 98.81 48 VAL B N 1
ATOM 1290 C CA . VAL B 1 48 ? 6.93 -0.996 -14 1 98.81 48 VAL B CA 1
ATOM 1291 C C . VAL B 1 48 ? 8.227 -0.197 -14.141 1 98.81 48 VAL B C 1
ATOM 1293 O O . VAL B 1 48 ? 8.211 0.942 -14.609 1 98.81 48 VAL B O 1
ATOM 1296 N N . MET B 1 49 ? 9.328 -0.741 -13.742 1 98.5 49 MET B N 1
ATOM 1297 C CA . MET B 1 49 ? 10.609 -0.05 -13.82 1 98.5 49 MET B CA 1
ATOM 1298 C C . MET B 1 49 ? 10.961 0.285 -15.266 1 98.5 49 MET B C 1
ATOM 1300 O O . MET B 1 49 ? 11.586 1.314 -15.531 1 98.5 49 MET B O 1
ATOM 1304 N N . ALA B 1 50 ? 10.586 -0.599 -16.141 1 98.44 50 ALA B N 1
ATOM 1305 C CA . ALA B 1 50 ? 10.852 -0.371 -17.562 1 98.4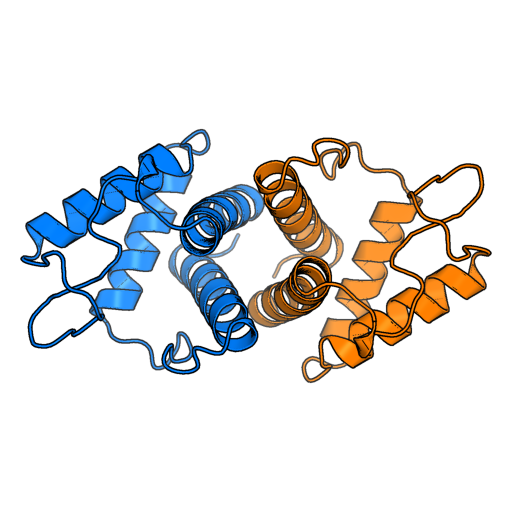4 50 ALA B CA 1
ATOM 1306 C C . ALA B 1 50 ? 9.977 0.752 -18.109 1 98.44 50 ALA B C 1
ATOM 1308 O O . ALA B 1 50 ? 10.375 1.459 -19.047 1 98.44 50 ALA B O 1
ATOM 1309 N N . ASP B 1 51 ? 8.789 0.938 -17.594 1 98.56 51 ASP B N 1
ATOM 1310 C CA . ASP B 1 51 ? 7.848 1.991 -17.969 1 98.56 51 ASP B CA 1
ATOM 1311 C C . ASP B 1 51 ? 7.039 2.451 -16.75 1 98.56 51 ASP B C 1
ATOM 1313 O O . ASP B 1 51 ? 5.914 1.997 -16.547 1 98.56 51 ASP B O 1
ATOM 1317 N N . PRO B 1 52 ? 7.465 3.463 -16.109 1 98.06 52 PRO B N 1
ATOM 1318 C CA . PRO B 1 52 ? 6.855 3.896 -14.844 1 98.06 52 PRO B CA 1
ATOM 1319 C C . PRO B 1 52 ? 5.492 4.551 -15.047 1 98.06 52 PRO B C 1
ATOM 1321 O O . PRO B 1 52 ? 4.773 4.793 -14.07 1 98.06 52 PRO B O 1
ATOM 1324 N N . ASP B 1 53 ? 5.113 4.812 -16.25 1 97.69 53 ASP B N 1
ATOM 1325 C CA . ASP B 1 53 ? 3.834 5.461 -16.531 1 97.69 53 ASP B CA 1
ATOM 1326 C C . ASP B 1 53 ? 2.73 4.434 -16.75 1 97.69 53 ASP B C 1
ATOM 1328 O O . ASP B 1 53 ? 1.581 4.793 -17.016 1 97.69 53 ASP B O 1
ATOM 1332 N N . LYS B 1 54 ? 3.004 3.152 -16.641 1 98.06 54 LYS B N 1
ATOM 1333 C CA . LYS B 1 54 ? 1.991 2.115 -16.812 1 98.06 54 LYS B CA 1
ATOM 1334 C C . LYS B 1 54 ? 0.844 2.293 -15.828 1 98.06 54 LYS B C 1
ATOM 1336 O O . LYS B 1 54 ? 1.071 2.57 -14.648 1 98.06 54 LYS B O 1
ATOM 1341 N N . THR B 1 55 ? -0.325 2.158 -16.328 1 97.81 55 THR B N 1
ATOM 1342 C CA . THR B 1 55 ? -1.521 2.219 -15.5 1 97.81 55 THR B CA 1
ATOM 1343 C C . THR B 1 55 ? -1.782 0.874 -14.828 1 97.81 55 THR B C 1
ATOM 1345 O O . THR B 1 55 ? -1.229 -0.149 -15.234 1 97.81 55 THR B O 1
ATOM 1348 N N . ALA B 1 56 ? -2.605 0.89 -13.852 1 97.88 56 ALA B N 1
ATOM 1349 C CA . ALA B 1 56 ? -3.039 -0.345 -13.203 1 97.88 56 ALA B CA 1
ATOM 1350 C C . ALA B 1 56 ? -3.658 -1.307 -14.219 1 97.88 56 ALA B C 1
ATOM 1352 O O . ALA B 1 56 ? -3.445 -2.52 -14.141 1 97.88 56 ALA B O 1
ATOM 1353 N N . GLU B 1 57 ? -4.422 -0.745 -15.117 1 98.38 57 GLU B N 1
ATOM 1354 C CA . GLU B 1 57 ? -5.051 -1.548 -16.156 1 98.38 57 GLU B CA 1
ATOM 1355 C C . GLU B 1 57 ? -4.004 -2.236 -17.031 1 98.38 57 GLU B C 1
ATOM 1357 O O . GLU B 1 57 ? -4.133 -3.424 -17.344 1 98.38 57 GLU B O 1
ATOM 1362 N N . GLN B 1 58 ? -2.986 -1.527 -17.422 1 98.62 58 GLN B N 1
ATOM 1363 C CA . GLN B 1 58 ? -1.915 -2.086 -18.234 1 98.62 58 GLN B CA 1
ATOM 1364 C C . GLN B 1 58 ? -1.136 -3.15 -17.469 1 98.62 58 GLN B C 1
ATOM 1366 O O . GLN B 1 58 ? -0.787 -4.195 -18.016 1 98.62 58 GLN B O 1
ATOM 1371 N N . LEU B 1 59 ? -0.876 -2.9 -16.203 1 98.56 59 LEU B N 1
ATOM 1372 C CA . LEU B 1 59 ? -0.188 -3.865 -15.352 1 98.56 59 LEU B CA 1
ATOM 1373 C C . LEU B 1 59 ? -0.997 -5.152 -15.219 1 98.56 59 LEU B C 1
ATOM 1375 O O . LEU B 1 59 ? -0.446 -6.25 -15.328 1 98.56 59 LEU B O 1
ATOM 1379 N N . HIS B 1 60 ? -2.324 -4.992 -15 1 98.69 60 HIS B N 1
ATOM 1380 C CA . HIS B 1 60 ? -3.186 -6.164 -14.898 1 98.69 60 HIS B CA 1
ATOM 1381 C C . HIS B 1 60 ? -3.17 -6.973 -16.188 1 98.69 60 HIS B C 1
ATOM 1383 O O . HIS B 1 60 ? -3.109 -8.203 -16.156 1 98.69 60 HIS B O 1
ATOM 1389 N N . HIS B 1 61 ? -3.242 -6.27 -17.25 1 98.44 61 HIS B N 1
ATOM 1390 C CA . HIS B 1 61 ? -3.244 -6.938 -18.547 1 98.44 61 HIS B CA 1
ATOM 1391 C C . HIS B 1 61 ? -1.965 -7.742 -18.75 1 98.44 61 HIS B C 1
ATOM 1393 O O . HIS B 1 61 ? -2.012 -8.875 -19.234 1 98.44 61 HIS B O 1
ATOM 1399 N N . GLU B 1 62 ? -0.85 -7.191 -18.453 1 98.44 62 GLU B N 1
ATOM 1400 C CA . GLU B 1 62 ? 0.425 -7.887 -18.594 1 98.44 62 GLU B CA 1
ATOM 1401 C C . GLU B 1 62 ? 0.493 -9.102 -17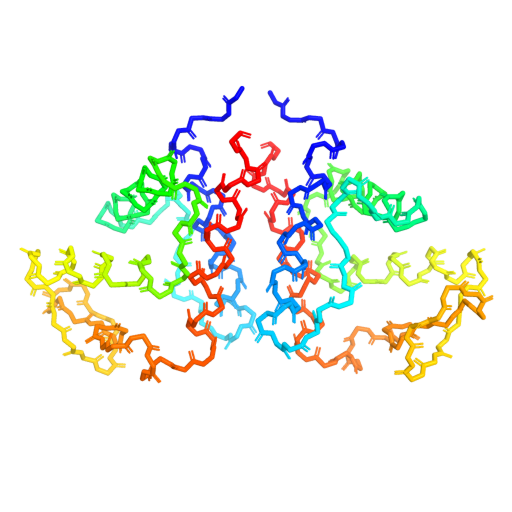.672 1 98.44 62 GLU B C 1
ATOM 1403 O O . GLU B 1 62 ? 0.96 -10.164 -18.078 1 98.44 62 GLU B O 1
ATOM 1408 N N . TRP B 1 63 ? 0.073 -8.859 -16.453 1 98.5 63 TRP B N 1
ATOM 1409 C CA . TRP B 1 63 ? 0.045 -9.961 -15.492 1 98.5 63 TRP B CA 1
ATOM 1410 C C . TRP B 1 63 ? -0.841 -11.094 -15.984 1 98.5 63 TRP B C 1
ATOM 1412 O O . TRP B 1 63 ? -0.444 -12.258 -15.945 1 98.5 63 TRP B O 1
ATOM 1422 N N . LYS B 1 64 ? -2.059 -10.719 -16.438 1 98.5 64 LYS B N 1
ATOM 1423 C CA . LYS B 1 64 ? -3.01 -11.703 -16.953 1 98.5 64 LYS B CA 1
ATOM 1424 C C . LYS B 1 64 ? -2.418 -12.477 -18.141 1 98.5 64 LYS B C 1
ATOM 1426 O O . LYS B 1 64 ? -2.52 -13.703 -18.188 1 98.5 64 LYS B O 1
ATOM 1431 N N . SER B 1 65 ? -1.842 -11.766 -19.031 1 98.19 65 SER B N 1
ATOM 1432 C CA . SER B 1 65 ? -1.213 -12.383 -20.188 1 98.19 65 SER B CA 1
ATOM 1433 C C . SER B 1 65 ? -0.113 -13.352 -19.766 1 98.19 65 SER B C 1
ATOM 1435 O O . SER B 1 65 ? -0.012 -14.461 -20.312 1 98.19 65 SER B O 1
ATOM 1437 N N . HIS B 1 66 ? 0.687 -12.93 -18.875 1 97.62 66 HIS B N 1
ATOM 1438 C CA . HIS B 1 66 ? 1.749 -13.781 -18.359 1 97.62 66 HIS B CA 1
ATOM 1439 C C . HIS B 1 66 ? 1.177 -15.039 -17.703 1 97.62 66 HIS B C 1
ATOM 1441 O O . HIS B 1 66 ? 1.667 -16.141 -17.953 1 97.62 66 HIS B O 1
ATOM 1447 N N . LYS B 1 67 ? 0.161 -14.883 -16.906 1 97.88 67 LYS B N 1
ATOM 1448 C CA . LYS B 1 67 ? -0.477 -16.016 -16.234 1 97.88 67 LYS B CA 1
ATOM 1449 C C . LYS B 1 67 ? -1.038 -17 -17.25 1 97.88 67 LYS B C 1
ATOM 1451 O O . LYS B 1 67 ? -0.862 -18.219 -17.109 1 97.88 67 LYS B O 1
ATOM 1456 N N . ILE B 1 68 ? -1.688 -16.453 -18.234 1 98.25 68 ILE B N 1
ATOM 1457 C CA . ILE B 1 68 ? -2.268 -17.297 -19.266 1 98.25 68 ILE B CA 1
ATOM 1458 C C . ILE B 1 68 ? -1.159 -18.062 -19.984 1 98.25 68 ILE B C 1
ATOM 1460 O O . ILE B 1 68 ? -1.29 -19.266 -20.25 1 98.25 68 ILE B O 1
ATOM 1464 N N . SER B 1 69 ? -0.1 -17.406 -20.281 1 97.62 69 SER B N 1
ATOM 1465 C CA . SER B 1 69 ? 1.017 -18.047 -20.969 1 97.62 69 SER B CA 1
ATOM 1466 C C . SER B 1 69 ? 1.605 -19.188 -20.141 1 97.62 69 SER B C 1
ATOM 1468 O O . SER B 1 69 ? 2.203 -20.109 -20.688 1 97.62 69 SER B O 1
ATOM 1470 N N . GLU B 1 70 ? 1.43 -19.156 -18.859 1 96.75 70 GLU B N 1
ATOM 1471 C CA . GLU B 1 70 ? 1.93 -20.188 -17.953 1 96.75 70 GLU B CA 1
ATOM 1472 C C . GLU B 1 70 ? 0.882 -21.266 -17.719 1 96.75 70 GLU B C 1
ATOM 1474 O O . GLU B 1 70 ? 1.079 -22.156 -16.891 1 96.75 70 GLU B O 1
ATOM 1479 N N . GLY B 1 71 ? -0.304 -21.047 -18.375 1 97.75 71 GLY B N 1
ATOM 1480 C CA . GLY B 1 71 ? -1.315 -22.094 -18.328 1 97.75 71 GLY B CA 1
ATOM 1481 C C . GLY B 1 71 ? -2.41 -21.812 -17.312 1 97.75 71 GLY B C 1
ATOM 1482 O O . GLY B 1 71 ? -3.283 -22.656 -17.094 1 97.75 71 GLY B O 1
ATOM 1483 N N . TRP B 1 72 ? -2.393 -20.672 -16.641 1 98.12 72 TRP B N 1
ATOM 1484 C CA . TRP B 1 72 ? -3.441 -20.312 -15.695 1 98.12 72 TRP B CA 1
ATOM 1485 C C . TRP B 1 72 ? -4.73 -19.938 -16.422 1 98.12 72 TRP B C 1
ATOM 1487 O O . TRP B 1 72 ? -4.691 -19.438 -17.547 1 98.12 72 TRP B O 1
ATOM 1497 N N . LYS B 1 73 ? -5.785 -20.234 -15.789 1 98.44 73 LYS B N 1
ATOM 1498 C CA . LYS B 1 73 ? -7.102 -19.891 -16.312 1 98.44 73 LYS B CA 1
ATOM 1499 C C . LYS B 1 73 ? -8 -19.344 -15.195 1 98.44 73 LYS B C 1
ATOM 1501 O O . LYS B 1 73 ? -7.656 -19.422 -14.016 1 98.44 73 LYS B O 1
ATOM 1506 N N . TYR B 1 74 ? -9.133 -18.75 -15.664 1 98.38 74 TYR B N 1
ATOM 1507 C CA . TYR B 1 74 ? -10.086 -18.234 -14.688 1 98.38 74 TYR B CA 1
ATOM 1508 C C . TYR B 1 74 ? -10.633 -19.359 -13.82 1 98.38 74 TYR B C 1
ATOM 1510 O O . TYR B 1 74 ? -10.938 -20.453 -14.328 1 98.38 74 TYR B O 1
ATOM 1518 N N . GLY B 1 75 ? -10.789 -19.141 -12.625 1 97.94 75 GLY B N 1
ATOM 1519 C CA . GLY B 1 75 ? -11.492 -19.922 -11.625 1 97.94 75 GLY B CA 1
ATOM 1520 C C . GLY B 1 75 ? -11.961 -19.094 -10.445 1 97.94 75 GLY B C 1
ATOM 1521 O O . GLY B 1 75 ? -11.352 -18.062 -10.117 1 97.94 75 GLY B O 1
ATOM 1522 N N . GLU B 1 76 ? -12.977 -19.516 -9.727 1 95.81 76 GLU B N 1
ATOM 1523 C CA . GLU B 1 76 ? -13.578 -18.75 -8.641 1 95.81 76 GLU B CA 1
ATOM 1524 C C . GLU B 1 76 ? -12.602 -18.562 -7.48 1 95.81 76 GLU B C 1
ATOM 1526 O O . GLU B 1 76 ? -12.758 -17.656 -6.672 1 95.81 76 GLU B O 1
ATOM 1531 N N . THR B 1 77 ? -11.672 -19.547 -7.41 1 94.88 77 THR B N 1
ATOM 1532 C CA . THR B 1 77 ? -10.672 -19.484 -6.355 1 94.88 77 THR B CA 1
ATOM 1533 C C . THR B 1 77 ? -9.281 -19.75 -6.914 1 94.88 77 THR B C 1
ATOM 1535 O O . THR B 1 77 ? -9.141 -20.406 -7.957 1 94.88 77 THR B O 1
ATOM 1538 N N . LYS B 1 78 ? -8.328 -19.172 -6.262 1 93.56 78 LYS B N 1
ATOM 1539 C CA . LYS B 1 78 ? -6.957 -19.484 -6.664 1 93.56 78 LYS B CA 1
ATOM 1540 C C . LYS B 1 78 ? -6.578 -20.906 -6.289 1 93.56 78 LYS B C 1
ATOM 1542 O O . LYS B 1 78 ? -6.816 -21.344 -5.16 1 93.56 78 LYS B O 1
ATOM 1547 N N . ASP B 1 79 ? -6.059 -21.609 -7.164 1 95 79 ASP B N 1
ATOM 1548 C CA . ASP B 1 79 ? -5.543 -22.969 -6.957 1 95 79 ASP B CA 1
ATOM 1549 C C . ASP B 1 79 ? -4.273 -23.203 -7.777 1 95 79 ASP B C 1
ATOM 1551 O O . ASP B 1 79 ? -4.332 -23.297 -9 1 95 79 ASP B O 1
ATOM 1555 N N . SER B 1 80 ? -3.195 -23.312 -7.121 1 93.19 80 SER B N 1
ATOM 1556 C CA . SER B 1 80 ? -1.914 -23.438 -7.809 1 93.19 80 SER B CA 1
ATOM 1557 C C . SER B 1 80 ? -1.793 -24.766 -8.539 1 93.19 80 SER B C 1
ATOM 1559 O O . SER B 1 80 ? -1.138 -24.859 -9.578 1 93.19 80 SER B O 1
ATOM 1561 N N . LYS B 1 81 ? -2.4 -25.781 -7.996 1 94.75 81 LYS B N 1
ATOM 1562 C CA . LYS B 1 81 ? -2.354 -27.094 -8.641 1 94.75 81 LYS B CA 1
ATOM 1563 C C . LYS B 1 81 ? -3.156 -27.109 -9.938 1 94.75 81 LYS B C 1
ATOM 1565 O O . LYS B 1 81 ? -2.697 -27.625 -10.953 1 94.75 81 LYS B O 1
ATOM 1570 N N . LEU B 1 82 ? -4.305 -26.562 -9.938 1 96.75 82 LEU B N 1
ATOM 1571 C CA . LEU B 1 82 ? -5.188 -26.531 -11.102 1 96.75 82 LEU B CA 1
ATOM 1572 C C . LEU B 1 82 ? -4.852 -25.344 -12 1 96.75 82 LEU B C 1
ATOM 1574 O O . LEU B 1 82 ? -5.359 -25.234 -13.117 1 96.75 82 LEU B O 1
ATOM 1578 N N . LYS B 1 83 ? -4.055 -24.375 -11.484 1 96.69 83 LYS B N 1
ATOM 1579 C CA . LYS B 1 83 ? -3.672 -23.141 -12.148 1 96.69 83 LYS B CA 1
ATOM 1580 C C . LYS B 1 83 ? -4.898 -22.297 -12.492 1 96.69 83 LYS B C 1
ATOM 1582 O O . LYS B 1 83 ? -5.062 -21.859 -13.633 1 96.69 83 LYS B O 1
ATOM 1587 N N . THR B 1 84 ? -5.691 -22.047 -11.492 1 97.88 84 THR B N 1
ATOM 1588 C CA . THR B 1 84 ? -6.84 -21.156 -11.625 1 97.88 84 THR B CA 1
ATOM 1589 C C . THR B 1 84 ? -6.672 -19.906 -10.758 1 97.88 84 THR B C 1
ATOM 1591 O O . THR B 1 84 ? -6 -19.953 -9.727 1 97.88 84 THR B O 1
ATOM 1594 N N . HIS B 1 85 ? -7.242 -18.812 -11.148 1 97.31 85 HIS B N 1
ATOM 1595 C CA . HIS B 1 85 ? -7.219 -17.562 -10.414 1 97.31 85 HIS B CA 1
ATOM 1596 C C . HIS B 1 85 ? -8.445 -16.703 -10.734 1 97.31 85 HIS B C 1
ATOM 1598 O O . HIS B 1 85 ? -8.812 -16.547 -11.898 1 97.31 85 HIS B O 1
ATOM 1604 N N . PRO B 1 86 ? -9.023 -16.141 -9.812 1 97.44 86 PRO B N 1
ATOM 1605 C CA . PRO B 1 86 ? -10.266 -15.414 -10.055 1 97.44 86 PRO B CA 1
ATOM 1606 C C . PRO B 1 86 ? -10.031 -14.078 -10.766 1 97.44 86 PRO B C 1
ATOM 1608 O O . PRO B 1 86 ? -10.977 -13.492 -11.297 1 97.44 86 PRO B O 1
ATOM 1611 N N . CYS B 1 87 ? -8.781 -13.648 -10.75 1 97.75 87 CYS B N 1
ATOM 1612 C CA . CYS B 1 87 ? -8.5 -12.336 -11.32 1 97.75 87 CYS B CA 1
ATOM 1613 C C . CYS B 1 87 ? -8.062 -12.453 -12.781 1 97.75 87 CYS B C 1
ATOM 1615 O O . CYS B 1 87 ? -7.668 -11.461 -13.391 1 97.75 87 CYS B O 1
ATOM 1617 N N . ILE B 1 88 ? -8.062 -13.617 -13.328 1 98.44 88 ILE B N 1
ATOM 1618 C CA . ILE B 1 88 ? -7.789 -13.781 -14.758 1 98.44 88 ILE B CA 1
ATOM 1619 C C . ILE B 1 88 ? -9.023 -13.375 -15.562 1 98.44 88 ILE B C 1
ATOM 1621 O O . ILE B 1 88 ? -9.617 -14.203 -16.266 1 98.44 88 ILE B O 1
ATOM 1625 N N . VAL B 1 89 ? -9.367 -12.203 -15.484 1 98.62 89 VAL B N 1
ATOM 1626 C CA . VAL B 1 89 ? -10.453 -11.508 -16.172 1 98.62 89 VAL B CA 1
ATOM 1627 C C . VAL B 1 89 ? -9.977 -10.125 -16.625 1 98.62 89 VAL B C 1
ATOM 1629 O O . VAL B 1 89 ? -8.859 -9.711 -16.312 1 98.62 89 VAL B O 1
ATOM 1632 N N . ASP B 1 90 ? -10.766 -9.391 -17.391 1 98.25 90 ASP B N 1
ATOM 1633 C CA . ASP B 1 90 ? -10.398 -8.039 -17.781 1 98.25 90 ASP B CA 1
ATOM 1634 C C . ASP B 1 90 ? -10.422 -7.082 -16.594 1 98.25 90 ASP B C 1
ATOM 1636 O O . ASP B 1 90 ? -11.164 -7.301 -15.633 1 98.25 90 ASP B O 1
ATOM 1640 N N . TYR B 1 91 ? -9.602 -6.027 -16.703 1 98.38 91 TYR B N 1
ATOM 1641 C CA . TYR B 1 91 ? -9.422 -5.082 -15.609 1 98.38 91 TYR B CA 1
ATOM 1642 C C . TYR B 1 91 ? -10.758 -4.512 -15.156 1 98.38 91 TYR B C 1
ATOM 1644 O O . TYR B 1 91 ? -10.984 -4.328 -13.953 1 98.38 91 TYR B O 1
ATOM 1652 N N . GLU B 1 92 ? -11.703 -4.184 -16.078 1 97.44 92 GLU B N 1
ATOM 1653 C CA . GLU B 1 92 ? -12.992 -3.564 -15.781 1 97.44 92 GLU B CA 1
ATOM 1654 C C . GLU B 1 92 ? -13.898 -4.52 -15.016 1 97.44 92 GLU B C 1
ATOM 1656 O O . GLU B 1 92 ? -14.875 -4.094 -14.398 1 97.44 92 GLU B O 1
ATOM 1661 N N . GLU B 1 93 ? -13.594 -5.844 -15.078 1 98 93 GLU B N 1
ATOM 1662 C CA . GLU B 1 93 ? -14.391 -6.863 -14.406 1 98 93 GLU B CA 1
ATOM 1663 C C . GLU B 1 93 ? -13.891 -7.117 -12.992 1 98 93 GLU B C 1
ATOM 1665 O O . GLU B 1 93 ? -14.547 -7.801 -12.203 1 98 93 GLU B O 1
ATOM 1670 N N . LEU B 1 94 ? -12.758 -6.555 -12.641 1 97.94 94 LEU B N 1
ATOM 1671 C CA . LEU B 1 94 ? -12.188 -6.742 -11.312 1 97.94 94 LEU B CA 1
ATOM 1672 C C . LEU B 1 94 ? -12.992 -5.996 -10.258 1 97.94 94 LEU B C 1
ATOM 1674 O O . LEU B 1 94 ? -13.398 -4.848 -10.477 1 97.94 94 LEU B O 1
ATOM 1678 N N . PRO B 1 95 ? -13.242 -6.691 -9.172 1 96.19 95 PRO B N 1
ATOM 1679 C CA . PRO B 1 95 ? -13.727 -5.895 -8.039 1 96.19 95 PRO B CA 1
ATOM 1680 C C . PRO B 1 95 ? -12.75 -4.801 -7.621 1 96.19 95 PRO B C 1
ATOM 1682 O O . PRO B 1 95 ? -11.539 -4.926 -7.848 1 96.19 95 PRO B O 1
ATOM 1685 N N . ILE B 1 96 ? -13.18 -3.738 -7.02 1 96.06 96 ILE B N 1
ATOM 1686 C CA . ILE B 1 96 ? -12.375 -2.564 -6.68 1 96.06 96 ILE B CA 1
ATOM 1687 C C . ILE B 1 96 ? -11.203 -2.979 -5.797 1 96.06 96 ILE B C 1
ATOM 1689 O O . ILE B 1 96 ? -10.109 -2.418 -5.906 1 96.06 96 ILE B O 1
ATOM 1693 N N . GLU B 1 97 ? -11.406 -3.996 -4.926 1 95.69 97 GLU B N 1
ATOM 1694 C CA . GLU B 1 97 ? -10.359 -4.441 -4.012 1 95.69 97 GLU B CA 1
ATOM 1695 C C . GLU B 1 97 ? -9.156 -4.996 -4.77 1 95.69 97 GLU B C 1
ATOM 1697 O O . GLU B 1 97 ? -8.016 -4.859 -4.324 1 95.69 97 GLU B O 1
ATOM 1702 N N . GLN B 1 98 ? -9.461 -5.559 -5.949 1 96.69 98 GLN B N 1
ATOM 1703 C CA . GLN B 1 98 ? -8.375 -6.098 -6.77 1 96.69 98 GLN B CA 1
ATOM 1704 C C . GLN B 1 98 ? -7.691 -4.996 -7.566 1 96.69 98 GLN B C 1
ATOM 1706 O O . GLN B 1 98 ? -6.469 -5.012 -7.738 1 96.69 98 GLN B O 1
ATOM 1711 N N . ARG B 1 99 ? -8.43 -4.062 -7.988 1 97.94 99 ARG B N 1
ATOM 1712 C CA . ARG B 1 99 ? -7.844 -2.934 -8.703 1 97.94 99 ARG B CA 1
ATOM 1713 C C . ARG B 1 99 ? -6.906 -2.137 -7.805 1 97.94 99 ARG B C 1
ATOM 1715 O O . ARG B 1 99 ? -5.879 -1.635 -8.258 1 97.94 99 ARG B O 1
ATOM 1722 N N . ILE B 1 100 ? -7.297 -2.049 -6.59 1 97.88 100 ILE B N 1
ATOM 1723 C CA . ILE B 1 100 ? -6.473 -1.35 -5.609 1 97.88 100 ILE B CA 1
ATOM 1724 C C . ILE B 1 100 ? -5.094 -1.998 -5.535 1 97.88 100 ILE B C 1
ATOM 1726 O O . ILE B 1 100 ? -4.074 -1.304 -5.527 1 97.88 100 ILE B O 1
ATOM 1730 N N . LYS B 1 101 ? -5.02 -3.289 -5.504 1 98.06 101 LYS B N 1
ATOM 1731 C CA . LYS B 1 101 ? -3.75 -4.004 -5.406 1 98.06 101 LYS B CA 1
ATOM 1732 C C . LYS B 1 101 ? -2.83 -3.652 -6.574 1 98.06 101 LYS B C 1
ATOM 1734 O O . LYS B 1 101 ? -1.641 -3.398 -6.379 1 98.06 101 LYS B O 1
ATOM 1739 N N . ASP B 1 102 ? -3.379 -3.609 -7.789 1 98.19 102 ASP B N 1
ATOM 1740 C CA . ASP B 1 102 ? -2.59 -3.268 -8.969 1 98.19 102 ASP B CA 1
ATOM 1741 C C . ASP B 1 102 ? -2.072 -1.834 -8.891 1 98.19 102 ASP B C 1
ATOM 1743 O O . ASP B 1 102 ? -0.915 -1.566 -9.219 1 98.19 102 ASP B O 1
ATOM 1747 N N . GLU B 1 103 ? -2.953 -0.929 -8.516 1 98.31 103 GLU B N 1
ATOM 1748 C CA . GLU B 1 103 ? -2.584 0.479 -8.406 1 98.31 103 GLU B CA 1
ATOM 1749 C C . GLU B 1 103 ? -1.477 0.679 -7.375 1 98.31 103 GLU B C 1
ATOM 1751 O O . GLU B 1 103 ? -0.49 1.367 -7.641 1 98.31 103 GLU B O 1
ATOM 1756 N N . LEU B 1 104 ? -1.669 0.052 -6.184 1 98.69 104 LEU B N 1
ATOM 1757 C CA . LEU B 1 104 ? -0.704 0.234 -5.102 1 98.69 104 LEU B CA 1
ATOM 1758 C C . LEU B 1 104 ? 0.621 -0.444 -5.438 1 98.69 104 LEU B C 1
ATOM 1760 O O . LEU B 1 104 ? 1.688 0.065 -5.09 1 98.69 104 LEU B O 1
ATOM 1764 N N . PHE B 1 105 ? 0.552 -1.595 -6.109 1 98.81 105 PHE B N 1
ATOM 1765 C CA . PHE B 1 105 ? 1.761 -2.248 -6.594 1 98.81 105 PHE B CA 1
ATOM 1766 C C . PHE B 1 105 ? 2.586 -1.29 -7.445 1 98.81 105 PHE B C 1
ATOM 1768 O O . PHE B 1 105 ? 3.762 -1.052 -7.16 1 98.81 105 PHE B O 1
ATOM 1775 N N . GLY B 1 106 ? 1.965 -0.686 -8.469 1 98.69 106 GLY B N 1
ATOM 1776 C CA . GLY B 1 106 ? 2.664 0.242 -9.344 1 98.69 106 GLY B CA 1
ATOM 1777 C C . GLY B 1 106 ? 3.207 1.456 -8.617 1 98.69 106 GLY B C 1
ATOM 1778 O O . GLY B 1 106 ? 4.344 1.868 -8.844 1 98.69 106 GLY B O 1
ATOM 1779 N N . SER B 1 107 ? 2.398 1.989 -7.75 1 98.25 107 SER B N 1
ATOM 1780 C CA . SER B 1 107 ? 2.785 3.209 -7.051 1 98.25 107 SER B CA 1
ATOM 1781 C C . SER B 1 107 ? 3.992 2.971 -6.148 1 98.25 107 SER B C 1
ATOM 1783 O O . SER B 1 107 ? 4.875 3.824 -6.043 1 98.25 107 SER B O 1
ATOM 1785 N N . ILE B 1 108 ? 3.992 1.796 -5.457 1 98.69 108 ILE B N 1
ATOM 1786 C CA . ILE B 1 108 ? 5.105 1.471 -4.57 1 98.69 108 ILE B CA 1
ATOM 1787 C C . ILE B 1 108 ? 6.383 1.306 -5.387 1 98.69 108 ILE B C 1
ATOM 1789 O O . ILE B 1 108 ? 7.434 1.844 -5.023 1 98.69 108 ILE B O 1
ATOM 1793 N N . VAL B 1 109 ? 6.312 0.602 -6.5 1 98.75 109 VAL B N 1
ATOM 1794 C CA . VAL B 1 109 ? 7.488 0.403 -7.344 1 98.75 109 VAL B CA 1
ATOM 1795 C C . VAL B 1 109 ? 8.039 1.755 -7.793 1 98.75 109 VAL B C 1
ATOM 1797 O O . VAL B 1 109 ? 9.227 2.029 -7.645 1 98.75 109 VAL B O 1
ATOM 1800 N N . VAL B 1 110 ? 7.203 2.627 -8.289 1 98.5 110 VAL B N 1
ATOM 1801 C CA . VAL B 1 110 ? 7.625 3.926 -8.805 1 98.5 110 VAL B CA 1
ATOM 1802 C C . VAL B 1 110 ? 8.258 4.746 -7.684 1 98.5 110 VAL B C 1
ATOM 1804 O O . VAL B 1 110 ? 9.281 5.406 -7.887 1 98.5 110 VAL B O 1
ATOM 1807 N N . SER B 1 111 ? 7.672 4.66 -6.516 1 97.94 111 SER B N 1
ATOM 1808 C CA . SER B 1 111 ? 8.156 5.457 -5.395 1 97.94 111 SER B CA 1
ATOM 1809 C C . SER B 1 111 ? 9.5 4.949 -4.895 1 97.94 111 SER B C 1
ATOM 1811 O O . SER B 1 111 ? 10.227 5.668 -4.203 1 97.94 111 SER B O 1
ATOM 1813 N N . LEU B 1 112 ? 9.852 3.719 -5.219 1 98.06 112 LEU B N 1
ATOM 1814 C CA . LEU B 1 112 ? 11.086 3.123 -4.715 1 98.06 112 LEU B CA 1
ATOM 1815 C C . LEU B 1 112 ? 12.18 3.162 -5.777 1 98.06 112 LEU B C 1
ATOM 1817 O O . LEU B 1 112 ? 13.273 2.643 -5.562 1 98.06 112 LEU B O 1
ATOM 1821 N N . MET B 1 113 ? 11.859 3.68 -6.934 1 94.88 113 MET B N 1
ATOM 1822 C CA . MET B 1 113 ? 12.844 3.857 -7.996 1 94.88 113 MET B CA 1
ATOM 1823 C C . MET B 1 113 ? 13.719 5.074 -7.727 1 94.88 113 MET B C 1
ATOM 1825 O O . MET B 1 113 ? 13.258 6.07 -7.172 1 94.88 113 MET B O 1
#

Organism: NCBI:txid2053701

Sequence (226 aa):
MLTVEQIAAVCHEMNRHYCLLLGDDSIKPWKEAEEQQRQSCILGVKSVMADPDKTAEQLHHEWKSHKISEGWKYGETKDSKLKTHPCIVDYEELPIEQRIKDELFGSIVVSLMMLTVEQIAAVCHEMNRHYCLLLGDDSIKPWKEAEEQQRQSCILGVKSVMADPDKTAEQLHHEWKSHKISEGWKYGETKDSKLKTHPCIVDYEELPIEQRIKDELFGSIVVSLM

Nearest PDB structures (foldseek):
  6uhi-assembly1_A  TM=7.007E-01  e=3.311E-05  Bacteroides thetaiotaomicron VPI-5482
  4n05-assembly2_D  T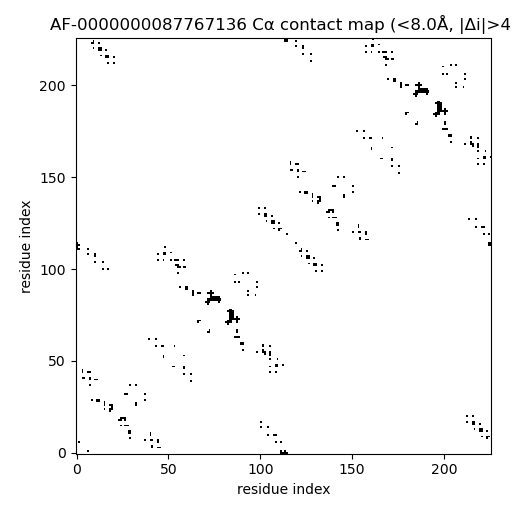M=8.314E-01  e=1.867E-03  Bacteroides thetaiotaomicron VPI-5482
  6uag-assembly2_D  TM=8.433E-01  e=2.694E-03  Bacteroides thetaiotaomicron VPI-5482
  6uhh-assembly4_D  TM=5.718E-01  e=8.078E-04  Homo sapiens
  8duj-assembly1_J  TM=5.960E-01  e=1.442E-01  Oryctolagus cuniculus